Protein AF-A0A834GLT2-F1 (afdb_monomer_lite)

Organism: Rhododendron simsii (NCBI:txid118357)

Structure (mmCIF, N/CA/C/O backbone):
data_AF-A0A834GLT2-F1
#
_entry.id   AF-A0A834GLT2-F1
#
loop_
_atom_site.group_PDB
_atom_site.id
_atom_site.type_symbol
_atom_site.label_atom_id
_atom_site.label_alt_id
_atom_site.label_comp_id
_atom_site.label_asym_id
_atom_site.label_entity_id
_atom_site.label_seq_id
_atom_site.pdbx_PDB_ins_code
_atom_site.Cartn_x
_atom_site.Cartn_y
_atom_site.Cartn_z
_atom_site.occupancy
_atom_site.B_iso_or_equiv
_atom_site.auth_seq_id
_atom_site.auth_comp_id
_atom_site.auth_asym_id
_atom_site.auth_atom_id
_atom_site.pdbx_PDB_model_num
ATOM 1 N N . MET A 1 1 ? -26.176 12.339 45.165 1.00 46.00 1 MET A N 1
ATOM 2 C CA . MET A 1 1 ? -25.739 11.201 44.332 1.00 46.00 1 MET A CA 1
ATOM 3 C C . MET A 1 1 ? -25.884 11.659 42.892 1.00 46.00 1 MET A C 1
ATOM 5 O O . MET A 1 1 ? -27.002 11.751 42.409 1.00 46.00 1 MET A O 1
ATOM 9 N N . ALA A 1 2 ? -24.799 12.151 42.295 1.00 40.31 2 ALA A N 1
ATOM 10 C CA . ALA A 1 2 ? -24.829 12.711 40.947 1.00 40.31 2 ALA A CA 1
ATOM 11 C C . ALA A 1 2 ? -24.653 11.570 39.931 1.00 40.31 2 ALA A C 1
ATOM 13 O O . ALA A 1 2 ? -23.787 10.722 40.154 1.00 40.31 2 ALA A O 1
ATOM 14 N N . PRO A 1 3 ? -25.466 11.500 38.864 1.00 54.78 3 PRO A N 1
ATOM 15 C CA . PRO A 1 3 ? -25.274 10.507 37.820 1.00 54.78 3 PRO A CA 1
ATOM 16 C C . PRO A 1 3 ? -23.997 10.845 37.041 1.00 54.78 3 PRO A C 1
ATOM 18 O O . PRO A 1 3 ? -23.890 11.913 36.440 1.00 54.78 3 PRO A O 1
ATOM 21 N N . ASN A 1 4 ? -23.025 9.933 37.075 1.00 43.69 4 ASN A N 1
ATOM 22 C CA . ASN A 1 4 ? -21.853 9.979 36.209 1.00 43.69 4 ASN A CA 1
ATOM 23 C C . ASN A 1 4 ? -22.324 9.770 34.768 1.00 43.69 4 ASN A C 1
ATOM 25 O O . ASN A 1 4 ? -22.661 8.659 34.368 1.00 43.69 4 ASN A O 1
ATOM 29 N N . PHE A 1 5 ? -22.398 10.860 34.012 1.00 45.53 5 PHE A N 1
ATOM 30 C CA . PHE A 1 5 ? -22.701 10.830 32.591 1.00 45.53 5 PHE A CA 1
ATOM 31 C C . PHE A 1 5 ? -21.394 10.530 31.850 1.00 45.53 5 PHE A C 1
ATOM 33 O O . PHE A 1 5 ? -20.635 11.433 31.505 1.00 45.53 5 PHE A O 1
ATOM 40 N N . GLU A 1 6 ? -21.084 9.245 31.668 1.00 45.62 6 GLU A N 1
ATOM 41 C CA . GLU A 1 6 ? -20.027 8.818 30.751 1.00 45.62 6 GLU A CA 1
ATOM 42 C C . GLU A 1 6 ? -20.486 9.121 29.321 1.00 45.62 6 GLU A C 1
ATOM 44 O O . GLU A 1 6 ? -21.222 8.357 28.693 1.00 45.62 6 GLU A O 1
ATOM 49 N N . THR A 1 7 ? -20.082 10.279 28.799 1.00 41.91 7 THR A N 1
ATOM 50 C CA . THR A 1 7 ? -20.224 10.609 27.380 1.00 41.91 7 THR A CA 1
ATOM 51 C C . THR A 1 7 ? -19.319 9.691 26.567 1.00 41.91 7 THR A C 1
ATOM 53 O O . THR A 1 7 ? -18.154 9.993 26.314 1.00 41.91 7 THR A O 1
ATOM 56 N N . ASN A 1 8 ? -19.874 8.554 26.152 1.00 41.88 8 ASN A N 1
ATOM 57 C CA . ASN A 1 8 ? -19.316 7.655 25.145 1.00 41.88 8 ASN A CA 1
ATOM 58 C C . ASN A 1 8 ? -19.387 8.326 23.760 1.00 41.88 8 ASN A C 1
ATOM 60 O O . ASN A 1 8 ? -20.156 7.936 22.883 1.00 41.88 8 ASN A O 1
ATOM 64 N N . THR A 1 9 ? -18.583 9.365 23.546 1.00 41.44 9 THR A N 1
ATOM 65 C CA . THR A 1 9 ? -18.306 9.902 22.211 1.00 41.44 9 THR A CA 1
ATOM 66 C C . THR A 1 9 ? -17.320 8.977 21.509 1.00 41.44 9 THR A C 1
ATOM 68 O O . THR A 1 9 ? -16.147 9.300 21.331 1.00 41.44 9 THR A O 1
ATOM 71 N N . ASN A 1 10 ? -17.807 7.811 21.085 1.00 41.38 10 ASN A N 1
ATOM 72 C CA . ASN A 1 10 ? -17.158 7.014 20.050 1.00 41.38 10 ASN A CA 1
ATOM 73 C C . ASN A 1 10 ? -17.401 7.717 18.709 1.00 41.38 10 ASN A C 1
ATOM 75 O O . ASN A 1 10 ? -18.206 7.282 17.890 1.00 41.38 10 ASN A O 1
ATOM 79 N N . CYS A 1 11 ? -16.742 8.863 18.527 1.00 43.72 11 CYS A N 1
ATOM 80 C CA . CYS A 1 11 ? -16.659 9.541 17.246 1.00 43.72 11 CYS A CA 1
ATOM 81 C C . CYS A 1 11 ? -15.985 8.562 16.287 1.00 43.72 11 CYS A C 1
ATOM 83 O O . CYS A 1 11 ? -14.806 8.242 16.461 1.00 43.72 11 CYS A O 1
ATOM 85 N N . ALA A 1 12 ? -16.774 8.025 15.354 1.00 44.69 12 ALA A N 1
ATOM 86 C CA . ALA A 1 12 ? -16.355 7.089 14.327 1.00 44.69 12 ALA A CA 1
ATOM 87 C C . ALA A 1 12 ? -15.220 7.720 13.516 1.00 44.69 12 ALA A C 1
ATOM 89 O O . ALA A 1 12 ? -15.427 8.412 12.524 1.00 44.69 12 ALA A O 1
ATOM 90 N N . THR A 1 13 ? -13.996 7.524 13.993 1.00 45.31 13 THR A N 1
ATOM 91 C CA . THR A 1 13 ? -12.785 7.999 13.350 1.00 45.31 13 THR A CA 1
ATOM 92 C C . THR A 1 13 ? -12.563 7.043 12.194 1.00 45.31 13 THR A C 1
ATOM 94 O O . THR A 1 13 ? -11.989 5.966 12.349 1.00 45.31 13 THR A O 1
ATOM 97 N N . THR A 1 14 ? -13.127 7.384 11.037 1.00 49.38 14 THR A N 1
ATOM 98 C CA . THR A 1 14 ? -12.849 6.706 9.776 1.00 49.38 14 THR A CA 1
ATOM 99 C C . THR A 1 14 ? -11.347 6.770 9.560 1.00 49.38 14 THR A C 1
ATOM 101 O O . THR A 1 14 ? -10.799 7.827 9.247 1.00 49.38 14 THR A O 1
ATOM 104 N N . ASN A 1 15 ? -10.666 5.654 9.814 1.00 57.31 15 ASN A N 1
ATOM 105 C CA . ASN A 1 15 ? -9.242 5.517 9.563 1.00 57.31 15 ASN A CA 1
ATOM 106 C C . ASN A 1 15 ? -9.022 5.837 8.080 1.00 57.31 15 ASN A C 1
ATOM 108 O O . ASN A 1 15 ? -9.430 5.060 7.230 1.00 57.31 15 ASN A O 1
ATOM 112 N N . LEU A 1 16 ? -8.420 6.984 7.764 1.00 55.19 16 LEU A N 1
ATOM 113 C CA . LEU A 1 16 ? -8.072 7.376 6.388 1.00 55.19 16 LEU A CA 1
ATOM 114 C C . LEU A 1 16 ? -6.883 6.572 5.839 1.00 55.19 16 LEU A C 1
ATOM 116 O O . LEU A 1 16 ? -6.616 6.569 4.641 1.00 55.19 16 LEU A O 1
ATOM 120 N N . PHE A 1 17 ? -6.180 5.869 6.727 1.00 56.81 17 PHE A N 1
ATOM 121 C CA . PHE A 1 17 ? -4.981 5.096 6.431 1.00 56.81 17 PHE A CA 1
ATOM 122 C C . PHE A 1 17 ? -5.177 3.997 5.370 1.00 56.81 17 PHE A C 1
ATOM 124 O O . PHE A 1 17 ? -4.383 3.947 4.431 1.00 56.81 17 PHE A O 1
ATOM 131 N N . PRO A 1 18 ? -6.229 3.154 5.444 1.00 62.94 18 PRO A N 1
ATOM 132 C CA . PRO A 1 18 ? -6.519 2.174 4.408 1.00 62.94 18 PRO A CA 1
ATOM 133 C C . PRO A 1 18 ? -6.763 2.866 3.069 1.00 62.94 18 PRO A C 1
ATOM 135 O O . PRO A 1 18 ? -6.156 2.480 2.080 1.00 62.94 18 PRO A O 1
ATOM 138 N N . SER A 1 19 ? -7.557 3.942 3.034 1.00 58.25 19 SER A N 1
ATOM 139 C CA . SER A 1 19 ? -7.889 4.657 1.794 1.00 58.25 19 SER A CA 1
ATOM 140 C C . SER A 1 19 ? -6.657 5.215 1.076 1.00 58.25 19 SER A C 1
ATOM 142 O O . SER A 1 19 ? -6.559 5.113 -0.145 1.00 58.25 19 SER A O 1
ATOM 144 N N . ILE A 1 20 ? -5.690 5.762 1.820 1.00 59.31 20 ILE A N 1
ATOM 145 C CA . ILE A 1 20 ? -4.431 6.262 1.244 1.00 59.31 20 ILE A CA 1
ATOM 146 C C . ILE A 1 20 ? -3.573 5.097 0.735 1.00 59.31 20 ILE A C 1
ATOM 148 O O . ILE A 1 20 ? -3.063 5.158 -0.384 1.00 59.31 20 ILE A O 1
ATOM 152 N N . ALA A 1 21 ? -3.456 4.013 1.509 1.00 66.75 21 ALA A N 1
ATOM 153 C CA . ALA A 1 21 ? -2.732 2.816 1.081 1.00 66.75 21 ALA A CA 1
ATOM 154 C C . ALA A 1 21 ? -3.342 2.209 -0.197 1.00 66.75 21 ALA A C 1
ATOM 156 O O . ALA A 1 21 ? -2.608 1.877 -1.127 1.00 66.75 21 ALA A O 1
ATOM 157 N N . PHE A 1 22 ? -4.675 2.150 -0.288 1.00 65.88 22 PHE A N 1
ATOM 158 C CA . PHE A 1 22 ? -5.406 1.731 -1.486 1.00 65.88 22 PHE A CA 1
ATOM 159 C C . PHE A 1 22 ? -5.091 2.619 -2.687 1.00 65.88 22 PHE A C 1
ATOM 161 O O . PHE A 1 22 ? -4.851 2.100 -3.775 1.00 65.88 22 PHE A O 1
ATOM 168 N N . PHE A 1 23 ? -5.066 3.940 -2.504 1.00 65.62 23 PHE A N 1
ATOM 169 C CA . PHE A 1 23 ? -4.785 4.876 -3.588 1.00 65.62 23 PHE A CA 1
ATOM 170 C C . PHE A 1 23 ? -3.359 4.717 -4.130 1.00 65.62 23 PHE A C 1
ATOM 172 O O . PHE A 1 23 ? -3.162 4.638 -5.344 1.00 65.62 23 PHE A O 1
ATOM 179 N N . VAL A 1 24 ? -2.365 4.603 -3.247 1.00 69.38 24 VAL A N 1
ATOM 180 C CA . VAL A 1 24 ? -0.961 4.391 -3.639 1.00 69.38 24 VAL A CA 1
ATOM 181 C C . VAL A 1 24 ? -0.785 3.032 -4.318 1.00 69.38 24 VAL A C 1
ATOM 183 O O . VAL A 1 24 ? -0.140 2.938 -5.364 1.00 69.38 24 VAL A O 1
ATOM 186 N N . LEU A 1 25 ? -1.401 1.978 -3.775 1.00 69.94 25 LEU A N 1
ATOM 187 C CA . LEU A 1 25 ? -1.358 0.639 -4.363 1.00 69.94 25 LEU A CA 1
ATOM 188 C C . LEU A 1 25 ? -2.033 0.608 -5.744 1.00 69.94 25 LEU A C 1
ATOM 190 O O . LEU A 1 25 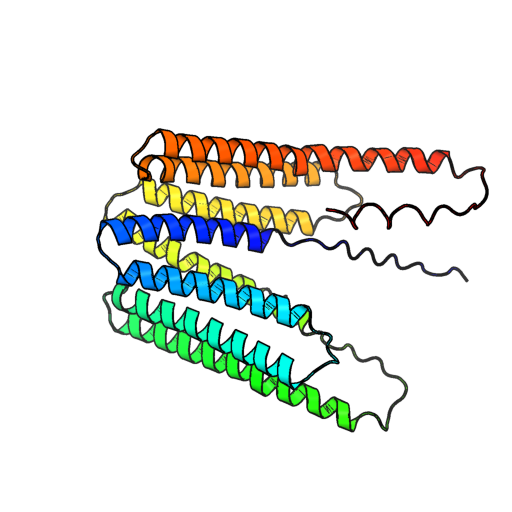? -1.476 0.047 -6.688 1.00 69.94 25 LEU A O 1
ATOM 194 N N . ALA A 1 26 ? -3.193 1.255 -5.893 1.00 71.31 26 ALA A N 1
ATOM 195 C CA . ALA A 1 26 ? -3.904 1.390 -7.165 1.00 71.31 26 ALA A CA 1
ATOM 196 C C . ALA A 1 26 ? -3.066 2.160 -8.198 1.00 71.31 26 ALA A C 1
ATOM 198 O O . ALA A 1 26 ? -2.929 1.743 -9.345 1.00 71.31 26 ALA A O 1
ATOM 199 N N . SER A 1 27 ? -2.431 3.252 -7.784 1.00 68.56 27 SER A N 1
ATOM 200 C CA . SER A 1 27 ? -1.658 4.090 -8.699 1.00 68.56 27 SER A CA 1
ATOM 201 C C . SER A 1 27 ? -0.374 3.387 -9.171 1.00 68.56 27 SER A C 1
ATOM 203 O O . SER A 1 27 ? -0.060 3.386 -10.365 1.00 68.56 27 SER A O 1
ATOM 205 N N . ASN A 1 28 ? 0.320 2.687 -8.266 1.00 74.62 28 ASN A N 1
ATOM 206 C CA . ASN A 1 28 ? 1.491 1.870 -8.603 1.00 74.62 28 ASN A CA 1
ATOM 207 C C . ASN A 1 28 ? 1.133 0.654 -9.472 1.00 74.62 28 ASN A C 1
ATOM 209 O O . ASN A 1 28 ? 1.874 0.313 -10.402 1.00 74.62 28 ASN A O 1
ATOM 213 N N . SER A 1 29 ? -0.006 0.009 -9.208 1.00 76.38 29 SER A N 1
ATOM 214 C CA . SER A 1 29 ? -0.470 -1.132 -10.004 1.00 76.38 29 SER A CA 1
ATOM 215 C C . SER A 1 29 ? -0.861 -0.716 -11.421 1.00 76.38 29 SER A C 1
ATOM 217 O O . SER A 1 29 ? -0.420 -1.375 -12.359 1.00 76.38 29 SER A O 1
ATOM 219 N N . ILE A 1 30 ? -1.561 0.409 -11.616 1.00 74.94 30 ILE A N 1
ATOM 220 C CA . ILE A 1 30 ? -1.909 0.927 -12.954 1.00 74.94 30 ILE A CA 1
ATOM 221 C C . ILE A 1 30 ? -0.651 1.201 -13.787 1.00 74.94 30 ILE A C 1
ATOM 223 O O . ILE A 1 30 ? -0.549 0.737 -14.925 1.00 74.94 30 ILE A O 1
ATOM 227 N N . GLY A 1 31 ? 0.337 1.904 -13.221 1.00 74.00 31 GLY A N 1
ATOM 228 C CA . GLY A 1 31 ? 1.591 2.194 -13.925 1.00 74.00 31 GLY A CA 1
ATOM 229 C C . GLY A 1 31 ? 2.363 0.925 -14.299 1.00 74.00 31 GLY A C 1
ATOM 230 O O . GLY A 1 31 ? 2.925 0.822 -15.395 1.00 74.00 31 GLY A O 1
ATOM 231 N N . THR A 1 32 ? 2.351 -0.073 -13.414 1.00 79.06 32 THR A N 1
ATOM 232 C CA . THR A 1 32 ? 3.016 -1.360 -13.653 1.00 79.06 32 THR A CA 1
ATOM 233 C C . THR A 1 32 ? 2.274 -2.191 -14.701 1.00 79.06 32 THR A C 1
ATOM 235 O O . THR A 1 32 ? 2.919 -2.714 -15.609 1.00 79.06 32 THR A O 1
ATOM 238 N N . ILE A 1 33 ? 0.937 -2.241 -14.651 1.00 81.31 33 ILE A N 1
ATOM 239 C CA . ILE A 1 33 ? 0.090 -2.899 -15.658 1.00 81.31 33 ILE A CA 1
ATOM 240 C C . ILE A 1 33 ? 0.329 -2.281 -17.033 1.00 81.31 33 ILE A C 1
ATOM 242 O O . ILE A 1 33 ? 0.568 -3.013 -17.988 1.00 81.31 33 ILE A O 1
ATOM 246 N N . TYR A 1 34 ? 0.325 -0.950 -17.146 1.00 79.69 34 TYR A N 1
ATOM 247 C CA . TYR A 1 34 ? 0.540 -0.270 -18.424 1.00 79.69 34 TYR A CA 1
ATOM 248 C C . TYR A 1 34 ? 1.915 -0.599 -19.025 1.00 79.69 34 TYR A C 1
ATOM 250 O O . TYR A 1 34 ? 2.022 -0.963 -20.200 1.00 79.69 34 TYR A O 1
ATOM 258 N N . ARG A 1 35 ? 2.979 -0.551 -18.209 1.00 81.75 35 ARG A N 1
ATOM 259 C CA . ARG A 1 35 ? 4.339 -0.914 -18.641 1.00 81.75 35 ARG A CA 1
ATOM 260 C C . ARG A 1 35 ? 4.446 -2.389 -19.036 1.00 81.75 35 ARG A C 1
ATOM 262 O O . ARG A 1 35 ? 5.078 -2.694 -20.048 1.00 81.75 35 ARG A O 1
ATOM 269 N N . ALA A 1 36 ? 3.846 -3.289 -18.261 1.00 84.12 36 ALA A N 1
ATOM 270 C CA . ALA A 1 36 ? 3.828 -4.719 -18.557 1.00 84.12 36 ALA A CA 1
ATOM 271 C C . ALA A 1 36 ? 3.063 -5.007 -19.857 1.00 84.12 36 ALA A C 1
ATOM 273 O O . ALA A 1 36 ? 3.569 -5.706 -20.733 1.00 84.12 36 ALA A O 1
ATOM 274 N N . TYR A 1 37 ? 1.905 -4.371 -20.041 1.00 83.25 37 TYR A N 1
ATOM 275 C CA . TYR A 1 37 ? 1.092 -4.487 -21.246 1.00 83.25 37 TYR A CA 1
ATOM 276 C C . TYR A 1 37 ? 1.832 -3.989 -22.495 1.00 83.25 37 TYR A C 1
ATOM 278 O O . TYR A 1 37 ? 1.866 -4.683 -23.511 1.00 83.25 37 TYR A O 1
ATOM 286 N N . SER A 1 38 ? 2.510 -2.839 -22.409 1.00 87.31 38 SER A N 1
ATOM 287 C CA . SER A 1 38 ? 3.343 -2.303 -23.498 1.00 87.31 38 SER A CA 1
ATOM 288 C C . SER A 1 38 ? 4.467 -3.266 -23.910 1.00 87.31 38 SER A C 1
ATOM 290 O O . SER A 1 38 ? 4.785 -3.398 -25.092 1.00 87.31 38 SER A O 1
ATOM 292 N N . ARG A 1 39 ? 5.022 -4.010 -22.946 1.00 90.81 39 ARG A N 1
ATOM 293 C CA . ARG A 1 39 ? 6.048 -5.042 -23.167 1.00 90.81 39 ARG A CA 1
ATOM 294 C C . ARG A 1 39 ? 5.479 -6.418 -23.532 1.00 90.81 39 ARG A C 1
ATOM 296 O O . ARG A 1 39 ? 6.259 -7.351 -23.693 1.00 90.81 39 ARG A O 1
ATOM 303 N N . ARG A 1 40 ? 4.153 -6.544 -23.682 1.00 92.25 40 ARG A N 1
ATOM 304 C CA . ARG A 1 40 ? 3.426 -7.811 -23.905 1.00 92.25 40 ARG A CA 1
ATOM 305 C C . ARG A 1 40 ? 3.670 -8.861 -22.814 1.00 92.25 40 ARG A C 1
ATOM 307 O O . ARG A 1 40 ? 3.578 -10.060 -23.065 1.00 92.25 40 ARG A O 1
ATOM 314 N N . ASP A 1 41 ? 3.961 -8.413 -21.598 1.00 89.19 41 ASP A N 1
ATOM 315 C CA . ASP A 1 41 ? 4.123 -9.271 -20.428 1.00 89.19 41 ASP A CA 1
ATOM 316 C C . ASP A 1 41 ? 2.766 -9.482 -19.740 1.00 89.19 41 ASP A C 1
ATOM 318 O O . ASP A 1 41 ? 2.430 -8.869 -18.723 1.00 89.19 41 ASP A O 1
ATOM 322 N N . TYR A 1 42 ? 1.943 -10.331 -20.357 1.00 84.62 42 TYR A N 1
ATOM 323 C CA . TYR A 1 42 ? 0.591 -10.627 -19.879 1.00 84.62 42 TYR A CA 1
ATOM 324 C C . TYR A 1 42 ? 0.579 -11.379 -18.544 1.00 84.62 42 TYR A C 1
ATOM 326 O O . TYR A 1 42 ? -0.403 -11.284 -17.810 1.00 84.62 42 TYR A O 1
ATOM 334 N N . TYR A 1 43 ? 1.661 -12.091 -18.210 1.00 77.75 43 TYR A N 1
ATOM 335 C CA . TYR A 1 43 ? 1.788 -12.791 -16.932 1.00 77.75 43 TYR A CA 1
ATOM 336 C C . TYR A 1 43 ? 1.854 -11.793 -15.774 1.00 77.75 43 TYR A C 1
ATOM 338 O O . TYR A 1 43 ? 1.086 -11.902 -14.820 1.00 77.75 43 TYR A O 1
ATOM 346 N N . THR A 1 44 ? 2.684 -10.756 -15.910 1.00 84.62 44 THR A N 1
ATOM 347 C CA . THR A 1 44 ? 2.767 -9.661 -14.936 1.00 84.62 44 THR A CA 1
ATOM 348 C C . THR A 1 44 ? 1.443 -8.915 -14.795 1.00 84.62 44 THR A C 1
ATOM 350 O O . THR A 1 44 ? 1.013 -8.625 -13.680 1.00 84.62 44 THR A O 1
ATOM 353 N N . VAL A 1 45 ? 0.748 -8.644 -15.906 1.00 82.19 45 VAL A N 1
ATOM 354 C CA . VAL A 1 45 ? -0.585 -8.018 -15.859 1.00 82.19 45 VAL A CA 1
ATOM 355 C C . VAL A 1 45 ? -1.576 -8.901 -15.099 1.00 82.19 45 VAL A C 1
ATOM 357 O O . VAL A 1 45 ? -2.261 -8.412 -14.202 1.00 82.19 45 VAL A O 1
ATOM 360 N N . GLY A 1 46 ? -1.626 -10.197 -15.422 1.00 77.69 46 GLY A N 1
ATOM 361 C CA . GLY A 1 46 ? -2.500 -11.159 -14.753 1.00 77.69 46 GLY A CA 1
ATOM 362 C C . GLY A 1 46 ? -2.228 -11.249 -13.253 1.00 77.69 46 GLY A C 1
ATOM 363 O O . GLY A 1 46 ? -3.171 -11.222 -12.465 1.00 77.69 46 GLY A O 1
ATOM 364 N N . PHE A 1 47 ? -0.953 -11.268 -12.856 1.00 83.88 47 PHE A N 1
ATOM 365 C CA . PHE A 1 47 ? -0.549 -11.276 -11.452 1.00 83.88 47 PHE A CA 1
ATOM 366 C C . PHE A 1 47 ? -1.030 -10.027 -10.701 1.00 83.88 47 PHE A C 1
ATOM 368 O O . PHE A 1 47 ? -1.639 -10.147 -9.643 1.00 83.88 47 PHE A O 1
ATOM 375 N N . ILE A 1 48 ? -0.833 -8.830 -11.262 1.00 85.69 48 ILE A N 1
ATOM 376 C CA . ILE A 1 48 ? -1.253 -7.583 -10.601 1.00 85.69 48 ILE A CA 1
ATOM 377 C C . ILE A 1 48 ? -2.780 -7.512 -10.476 1.00 85.69 48 ILE A C 1
ATOM 379 O O . ILE A 1 48 ? -3.293 -7.115 -9.432 1.00 85.69 48 ILE A O 1
ATOM 383 N N . VAL A 1 49 ? -3.513 -7.911 -11.521 1.00 80.75 49 VAL A N 1
ATOM 384 C CA . VAL A 1 49 ? -4.984 -7.950 -11.492 1.00 80.75 49 VAL A CA 1
ATOM 385 C C . VAL A 1 49 ? -5.481 -8.946 -10.445 1.00 80.75 49 VAL A C 1
ATOM 387 O O . VAL A 1 49 ? -6.416 -8.630 -9.706 1.00 80.75 49 VAL A O 1
ATOM 390 N N . PHE A 1 50 ? -4.854 -10.122 -10.359 1.00 82.44 50 PHE A N 1
ATOM 391 C CA . PHE A 1 50 ? -5.149 -11.121 -9.336 1.00 82.44 50 PHE A CA 1
ATOM 392 C C . PHE A 1 50 ? -4.929 -10.557 -7.930 1.00 82.44 50 PHE A C 1
ATOM 394 O O . PHE A 1 50 ? -5.853 -10.584 -7.121 1.00 82.44 50 PHE A O 1
ATOM 401 N N . GLU A 1 51 ? -3.755 -9.986 -7.668 1.00 84.44 51 GLU A N 1
ATOM 402 C CA . GLU A 1 51 ? -3.381 -9.474 -6.349 1.00 84.44 51 GLU A CA 1
ATOM 403 C C . GLU A 1 51 ? -4.306 -8.336 -5.902 1.00 84.44 51 GLU A C 1
ATOM 405 O O . GLU A 1 51 ? -4.794 -8.314 -4.772 1.00 84.44 51 GLU A O 1
ATOM 410 N N . TYR A 1 52 ? -4.622 -7.419 -6.819 1.00 82.56 52 TYR A N 1
ATOM 411 C CA . TYR A 1 52 ? -5.530 -6.308 -6.549 1.00 82.56 52 TYR A CA 1
ATOM 412 C C . TYR A 1 52 ? -6.961 -6.788 -6.274 1.00 82.56 52 TYR A C 1
ATOM 414 O O . TYR A 1 52 ? -7.611 -6.321 -5.338 1.00 82.56 52 TYR A O 1
ATOM 422 N N . SER A 1 53 ? -7.446 -7.759 -7.052 1.00 79.88 53 SER A N 1
ATOM 423 C CA . SER A 1 53 ? -8.773 -8.349 -6.845 1.00 79.88 53 SER A CA 1
ATOM 424 C C . SER A 1 53 ? -8.843 -9.101 -5.515 1.00 79.88 53 SER A C 1
ATOM 426 O O . SER A 1 53 ? -9.799 -8.923 -4.763 1.00 79.88 53 SER A O 1
ATOM 428 N N . ALA A 1 54 ? -7.821 -9.899 -5.194 1.00 81.50 54 ALA A N 1
ATOM 429 C CA . ALA A 1 54 ? -7.726 -10.619 -3.929 1.00 81.50 54 ALA A CA 1
ATOM 430 C C . ALA A 1 54 ? -7.713 -9.653 -2.738 1.00 81.50 54 ALA A C 1
ATOM 432 O O . ALA A 1 54 ? -8.439 -9.869 -1.772 1.00 81.50 54 ALA A O 1
ATOM 433 N N . PHE A 1 55 ? -6.980 -8.543 -2.841 1.00 83.38 55 PHE A N 1
ATOM 434 C CA . PHE A 1 55 ? -6.956 -7.514 -1.808 1.00 83.38 55 PHE A CA 1
ATOM 435 C C . PHE A 1 55 ? -8.325 -6.850 -1.595 1.00 83.38 55 PHE A C 1
ATOM 437 O O . PHE A 1 55 ? -8.771 -6.718 -0.456 1.00 83.38 55 PHE A O 1
ATOM 444 N N . LEU A 1 56 ? -9.032 -6.489 -2.673 1.00 80.94 56 LEU A N 1
ATOM 445 C CA . LEU A 1 56 ? -10.385 -5.927 -2.577 1.00 80.94 56 LEU A CA 1
ATOM 446 C C . LEU A 1 56 ? -11.375 -6.912 -1.950 1.00 80.94 56 LEU A C 1
ATOM 448 O O . LEU A 1 56 ? -12.158 -6.528 -1.081 1.00 80.94 56 LEU A O 1
ATOM 452 N N . LEU A 1 57 ? -11.347 -8.184 -2.359 1.00 79.69 57 LEU A N 1
ATOM 453 C CA . LEU A 1 57 ? -12.207 -9.188 -1.738 1.00 79.69 57 LEU A CA 1
ATOM 454 C C . LEU A 1 57 ? -11.833 -9.409 -0.266 1.00 79.69 57 LEU A C 1
ATOM 456 O O . LEU A 1 57 ? -12.730 -9.598 0.551 1.00 79.69 57 LEU A O 1
ATOM 460 N N . LEU A 1 58 ? -10.547 -9.365 0.089 1.00 84.44 58 LEU A N 1
ATOM 461 C CA . LEU A 1 58 ? -10.095 -9.517 1.470 1.00 84.44 58 LEU A CA 1
ATOM 462 C C . LEU A 1 58 ? -10.649 -8.390 2.348 1.00 84.44 58 LEU A C 1
ATOM 464 O O . LEU A 1 58 ? -11.188 -8.664 3.419 1.00 84.44 58 LEU A O 1
ATOM 468 N N . ASP A 1 59 ? -10.586 -7.145 1.876 1.00 82.50 59 ASP A N 1
ATOM 469 C CA . ASP A 1 59 ? -11.145 -5.982 2.574 1.00 82.50 59 ASP A CA 1
ATOM 470 C C . ASP A 1 59 ? -12.674 -6.061 2.712 1.00 82.50 59 ASP A C 1
ATOM 472 O O . ASP A 1 59 ? -13.229 -5.814 3.789 1.00 82.50 59 ASP A O 1
ATOM 476 N N . LEU A 1 60 ? -13.369 -6.517 1.663 1.00 81.81 60 LEU A N 1
ATOM 477 C CA . LEU A 1 60 ? -14.807 -6.794 1.716 1.00 81.81 60 LEU A CA 1
ATOM 478 C C . LEU A 1 60 ? -15.137 -7.888 2.739 1.00 81.81 60 LEU A C 1
ATOM 480 O O . LEU A 1 60 ? -16.080 -7.733 3.520 1.00 81.81 60 LEU A O 1
ATOM 484 N N . CYS A 1 61 ? -14.362 -8.975 2.775 1.00 84.06 61 CYS A N 1
ATOM 485 C CA . CYS A 1 61 ? -14.536 -10.057 3.739 1.00 84.06 61 CYS A CA 1
ATOM 486 C C . CYS A 1 61 ? -14.267 -9.590 5.173 1.00 84.06 61 CYS A C 1
ATOM 488 O O . CYS A 1 61 ? -15.040 -9.935 6.065 1.00 84.06 61 CYS A O 1
ATOM 490 N N . LEU A 1 62 ? -13.234 -8.776 5.403 1.00 83.81 62 LEU A N 1
ATOM 491 C CA . LEU A 1 62 ? -12.925 -8.198 6.714 1.00 83.81 62 LEU A CA 1
ATOM 492 C C . LEU A 1 62 ? -14.017 -7.230 7.174 1.00 83.81 62 LEU A C 1
ATOM 494 O O . LEU A 1 62 ? -14.481 -7.305 8.311 1.00 83.81 62 LEU A O 1
ATOM 498 N N . THR A 1 63 ? -14.488 -6.363 6.279 1.00 83.31 63 THR A N 1
ATOM 499 C CA . THR A 1 63 ? -15.585 -5.433 6.565 1.00 83.31 63 THR A CA 1
ATOM 500 C C . THR A 1 63 ? -16.873 -6.182 6.885 1.00 83.31 63 THR A C 1
ATOM 502 O O . THR A 1 63 ? -17.568 -5.841 7.843 1.00 83.31 63 THR A O 1
ATOM 505 N N . ALA A 1 64 ? -17.191 -7.221 6.110 1.00 84.88 64 ALA A N 1
ATOM 506 C CA . ALA A 1 64 ? -18.321 -8.093 6.393 1.00 84.88 64 ALA A CA 1
ATOM 507 C C . ALA A 1 64 ? -18.145 -8.763 7.760 1.00 84.88 64 ALA A C 1
ATOM 509 O O . ALA A 1 64 ? -19.040 -8.665 8.591 1.00 84.88 64 ALA A O 1
ATOM 510 N N . PHE A 1 65 ? -16.978 -9.351 8.030 1.00 85.75 65 PHE A N 1
ATOM 511 C CA . PHE A 1 65 ? -16.662 -10.015 9.294 1.00 85.75 65 PHE A CA 1
ATOM 512 C C . PHE A 1 65 ? -16.831 -9.090 10.508 1.00 85.75 65 PHE A C 1
ATOM 514 O O . PHE A 1 65 ? -17.441 -9.496 11.494 1.00 85.75 65 PHE A O 1
ATOM 521 N N . HIS A 1 66 ? -16.389 -7.833 10.422 1.00 83.19 66 HIS A N 1
ATOM 522 C CA . HIS A 1 66 ? -16.557 -6.843 11.491 1.00 83.19 66 HIS A CA 1
ATOM 523 C C . HIS A 1 66 ? -18.001 -6.373 11.698 1.00 83.19 66 HIS A C 1
ATOM 525 O O . HIS A 1 66 ? -18.352 -5.967 12.804 1.00 83.19 66 HIS A O 1
ATOM 531 N N . LYS A 1 67 ? -18.840 -6.412 10.658 1.00 83.81 67 LYS A N 1
ATOM 532 C CA . LYS A 1 67 ? -20.259 -6.034 10.750 1.00 83.81 67 LYS A CA 1
ATOM 533 C C . LYS A 1 67 ? -21.140 -7.139 11.336 1.00 83.81 67 LYS A C 1
ATOM 535 O O . LYS A 1 67 ? -22.278 -6.854 11.705 1.00 83.81 67 LYS A O 1
ATOM 540 N N . LEU A 1 68 ? -20.665 -8.385 11.406 1.00 82.25 68 LEU A N 1
ATOM 541 C CA . LEU A 1 68 ? -21.450 -9.477 11.977 1.00 82.25 68 LEU A CA 1
ATOM 542 C C . LEU A 1 68 ? -21.574 -9.321 13.507 1.00 82.25 68 LEU A C 1
ATOM 544 O O . LEU A 1 68 ? -20.554 -9.238 14.194 1.00 82.25 68 LEU A O 1
ATOM 548 N N . PRO A 1 69 ? -22.798 -9.369 14.069 1.00 78.69 69 PRO A N 1
ATOM 549 C CA . PRO A 1 69 ? -22.996 -9.474 15.511 1.00 78.69 69 PRO A CA 1
ATOM 550 C C . PRO A 1 69 ? -22.361 -10.763 16.042 1.00 78.69 69 PRO A C 1
ATOM 552 O O . PRO A 1 69 ? -22.520 -11.827 15.438 1.00 78.69 69 PRO A O 1
ATOM 555 N N . SER A 1 70 ? -21.701 -10.693 17.202 1.00 69.75 70 SER A N 1
ATOM 556 C CA . SER A 1 70 ? -21.009 -11.838 17.817 1.00 69.75 70 SER A CA 1
ATOM 557 C C . SER A 1 70 ? -21.913 -13.057 18.049 1.00 69.75 70 SER A C 1
ATOM 559 O O . SER A 1 70 ? -21.421 -14.182 18.011 1.00 69.75 70 SER A O 1
ATOM 561 N N . GLN A 1 71 ? -23.223 -12.850 18.226 1.00 67.38 71 GLN A N 1
ATOM 562 C CA . GLN A 1 71 ? -24.195 -13.893 18.570 1.00 67.38 71 GLN A CA 1
ATOM 563 C C . GLN A 1 71 ? -24.975 -14.503 17.391 1.00 67.38 71 GLN A C 1
ATOM 565 O O . GLN A 1 71 ? -25.635 -15.525 17.575 1.00 67.38 71 GLN A O 1
ATOM 570 N N . SER A 1 72 ? -24.940 -13.936 16.179 1.00 53.22 72 SER A N 1
ATOM 571 C CA . SER A 1 72 ? -25.831 -14.389 15.096 1.00 53.22 72 SER A CA 1
ATOM 572 C C . SER A 1 72 ? -25.080 -15.089 13.954 1.00 53.22 72 SER A C 1
ATOM 574 O O . SER A 1 72 ? -24.405 -14.436 13.162 1.00 53.22 72 SER A O 1
ATOM 576 N N . ARG A 1 73 ? -25.306 -16.408 13.818 1.00 60.75 73 ARG A N 1
ATOM 577 C CA . ARG A 1 73 ? -24.894 -17.314 12.713 1.00 60.75 73 ARG A CA 1
ATOM 578 C C . ARG A 1 73 ? -23.420 -17.756 12.701 1.00 60.75 73 ARG A C 1
ATOM 580 O O . ARG A 1 73 ? -22.616 -17.313 11.880 1.00 60.75 73 ARG A O 1
ATOM 587 N N . THR A 1 74 ? -23.122 -18.767 13.518 1.00 73.12 74 THR A N 1
ATOM 588 C CA . THR A 1 74 ? -21.829 -19.480 13.594 1.00 73.12 74 THR A CA 1
ATOM 589 C C . THR A 1 74 ? -21.296 -19.958 12.235 1.00 73.12 74 THR A C 1
ATOM 591 O O . THR A 1 74 ? -20.116 -19.776 11.943 1.00 73.12 74 THR A O 1
ATOM 594 N N . ASN A 1 75 ? -22.149 -20.505 11.362 1.00 81.94 75 ASN A N 1
ATOM 595 C CA . ASN A 1 75 ? -21.709 -21.039 10.063 1.00 81.94 75 ASN A CA 1
ATOM 596 C C . ASN A 1 75 ? -21.228 -19.950 9.089 1.00 81.94 75 ASN A C 1
ATOM 598 O O . ASN A 1 75 ? -20.237 -20.148 8.390 1.00 81.94 75 ASN A O 1
ATOM 602 N N . TRP A 1 76 ? -21.896 -18.792 9.054 1.00 84.38 76 TRP A N 1
ATOM 603 C CA . TRP A 1 76 ? -21.522 -17.692 8.154 1.00 84.38 76 TRP A CA 1
ATOM 604 C C . TRP A 1 76 ? -20.220 -17.017 8.596 1.00 84.38 76 TRP A C 1
ATOM 606 O O . TRP A 1 76 ? -19.361 -16.713 7.771 1.00 84.38 76 TRP A O 1
ATOM 616 N N . ARG A 1 77 ? -20.030 -16.862 9.912 1.00 84.62 77 ARG A N 1
ATOM 617 C CA . ARG A 1 77 ? -18.779 -16.351 10.482 1.00 84.62 77 ARG A CA 1
ATOM 618 C C . ARG A 1 77 ? -17.592 -17.267 10.159 1.00 84.62 77 ARG A C 1
ATOM 620 O O . ARG A 1 77 ? -16.567 -16.770 9.703 1.00 84.62 77 ARG A O 1
ATOM 627 N N . ARG A 1 78 ? -17.760 -18.590 10.300 1.00 83.69 78 ARG A N 1
ATOM 628 C CA . ARG A 1 78 ? -16.743 -19.586 9.909 1.00 83.69 78 ARG A CA 1
ATOM 629 C C . ARG A 1 78 ? -16.408 -19.521 8.419 1.00 83.69 78 ARG A C 1
ATOM 631 O O . ARG A 1 78 ? -15.240 -19.597 8.054 1.00 83.69 78 ARG A O 1
ATOM 638 N N . PHE A 1 79 ? -17.415 -19.341 7.562 1.00 87.69 79 PHE A N 1
ATOM 639 C CA . PHE A 1 79 ? -17.199 -19.170 6.125 1.00 87.69 79 PHE A CA 1
ATOM 640 C C . PHE A 1 79 ? -16.366 -17.917 5.813 1.00 87.69 79 PHE A C 1
ATOM 642 O O . PHE A 1 79 ? -15.408 -18.004 5.050 1.00 87.69 79 PHE A O 1
ATOM 649 N N . LEU A 1 80 ? -16.672 -16.776 6.441 1.00 87.94 80 LEU A N 1
ATOM 650 C CA . LEU A 1 80 ? -15.893 -15.542 6.280 1.00 87.94 80 LEU A CA 1
ATOM 651 C C . LEU A 1 80 ? -14.453 -15.685 6.786 1.00 87.94 80 LEU A C 1
ATOM 653 O O . LEU A 1 80 ? -13.538 -15.225 6.114 1.00 87.94 80 LEU A O 1
ATOM 657 N N . GLN A 1 81 ? -14.232 -16.351 7.922 1.00 86.00 81 GLN A N 1
ATOM 658 C CA . GLN A 1 81 ? -12.881 -16.630 8.432 1.00 86.00 81 GLN A CA 1
ATOM 659 C C . GLN A 1 81 ? -12.077 -17.488 7.460 1.00 86.00 81 GLN A C 1
ATOM 661 O O . GLN A 1 81 ? -10.927 -17.172 7.160 1.00 86.00 81 GLN A O 1
ATOM 666 N N . LEU A 1 82 ? -12.698 -18.546 6.934 1.00 84.88 82 LEU A N 1
ATOM 667 C CA . LEU A 1 82 ? -12.068 -19.412 5.947 1.00 84.88 82 LEU A CA 1
ATOM 668 C C . LEU A 1 82 ? -11.772 -18.644 4.652 1.00 84.88 82 LEU A C 1
ATOM 670 O O . LEU A 1 82 ? -10.687 -18.798 4.106 1.00 84.88 82 LEU A O 1
ATOM 674 N N . ALA A 1 83 ? -12.679 -17.775 4.198 1.00 85.25 83 ALA A N 1
ATOM 675 C CA . ALA A 1 83 ? -12.451 -16.917 3.037 1.00 85.25 83 ALA A CA 1
ATOM 676 C C . ALA A 1 83 ? -11.277 -15.948 3.258 1.00 85.25 83 ALA A C 1
ATOM 678 O O . ALA A 1 83 ? -10.382 -15.894 2.422 1.00 85.25 83 ALA A O 1
ATOM 679 N N . ILE A 1 84 ? -11.232 -15.244 4.396 1.00 86.50 84 ILE A N 1
ATOM 680 C CA . ILE A 1 84 ? -10.122 -14.346 4.768 1.00 86.50 84 ILE A CA 1
ATOM 681 C C . ILE A 1 84 ? -8.795 -15.108 4.750 1.00 86.50 84 ILE A C 1
ATOM 683 O O . ILE A 1 84 ? -7.822 -14.637 4.164 1.00 86.50 84 ILE A O 1
ATOM 687 N N . TRP A 1 85 ? -8.767 -16.303 5.347 1.00 89.38 85 TRP A N 1
ATOM 688 C CA . TRP A 1 85 ? -7.584 -17.157 5.358 1.00 89.38 85 TRP A CA 1
ATOM 689 C C . TRP A 1 85 ? -7.157 -17.579 3.945 1.00 89.38 85 TRP A C 1
ATOM 691 O O . TRP A 1 85 ? -6.002 -17.370 3.579 1.00 89.38 85 TRP A O 1
ATOM 701 N N . VAL A 1 86 ? -8.079 -18.111 3.131 1.00 81.62 86 VAL A N 1
ATOM 702 C CA . VAL A 1 86 ? -7.789 -18.537 1.750 1.00 81.62 86 VAL A CA 1
ATOM 703 C C . VAL A 1 86 ? -7.255 -17.370 0.924 1.00 81.62 86 VAL A C 1
ATOM 705 O O . VAL A 1 86 ? -6.259 -17.538 0.226 1.00 81.62 86 VAL A O 1
ATOM 708 N N . LEU A 1 87 ? -7.888 -16.196 1.001 1.00 83.25 87 LEU A N 1
ATOM 709 C CA . LEU A 1 87 ? -7.479 -15.020 0.232 1.00 83.25 87 LEU A CA 1
ATOM 710 C C . LEU A 1 87 ? -6.098 -14.528 0.649 1.00 83.25 87 LEU A C 1
ATOM 712 O O . LEU A 1 87 ? -5.253 -14.296 -0.211 1.00 83.25 87 LEU A O 1
ATOM 716 N N . TYR A 1 88 ? -5.852 -14.424 1.955 1.00 85.88 88 TYR A N 1
AT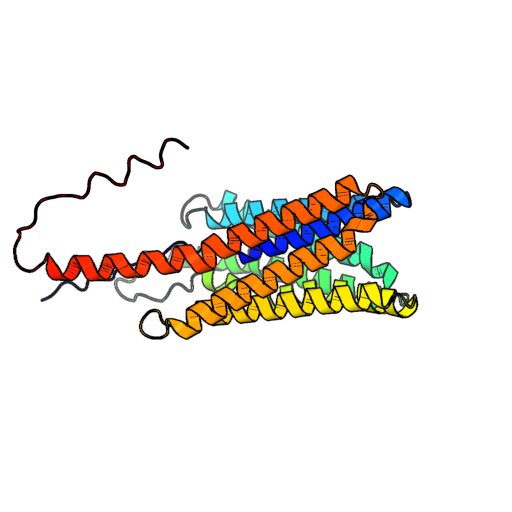OM 717 C CA . TYR A 1 88 ? -4.546 -14.029 2.465 1.00 85.88 88 TYR A CA 1
ATOM 718 C C . TYR A 1 88 ? -3.454 -15.013 2.028 1.00 85.88 88 TYR A C 1
ATOM 720 O O . TYR A 1 88 ? -2.417 -14.601 1.510 1.00 85.88 88 TYR A O 1
ATOM 728 N N . SER A 1 89 ? -3.687 -16.319 2.183 1.00 82.31 89 SER A N 1
ATOM 729 C CA . SER A 1 89 ? -2.749 -17.341 1.718 1.00 82.31 89 SER A CA 1
ATOM 730 C C . SER A 1 89 ? -2.512 -17.238 0.215 1.00 82.31 89 SER A C 1
ATOM 732 O O . SER A 1 89 ? -1.364 -17.265 -0.217 1.00 82.31 89 SER A O 1
ATOM 734 N N . ALA A 1 90 ? -3.564 -17.060 -0.584 1.00 80.62 90 ALA A N 1
ATOM 735 C CA . ALA A 1 90 ? -3.448 -16.932 -2.032 1.00 80.62 90 ALA A CA 1
ATOM 736 C C . ALA A 1 90 ? -2.602 -15.714 -2.450 1.00 80.62 90 ALA A C 1
ATOM 738 O O . ALA A 1 90 ? -1.749 -15.859 -3.323 1.00 80.62 90 ALA A O 1
ATOM 739 N N . MET A 1 91 ? -2.773 -14.564 -1.787 1.00 86.62 91 MET A N 1
ATOM 740 C CA . MET A 1 91 ? -1.942 -13.365 -1.979 1.00 86.62 91 MET A CA 1
ATOM 741 C C . MET A 1 91 ? -0.467 -13.646 -1.665 1.00 86.62 91 MET A C 1
ATOM 743 O O . MET A 1 91 ? 0.413 -13.464 -2.504 1.00 86.62 91 MET A O 1
ATOM 747 N N . VAL A 1 92 ? -0.175 -14.183 -0.475 1.00 82.12 92 VAL A N 1
ATOM 748 C CA . VAL A 1 92 ? 1.208 -14.442 -0.037 1.00 82.12 92 VAL A CA 1
ATOM 749 C C . VAL A 1 92 ? 1.902 -15.496 -0.916 1.00 82.12 92 VAL A C 1
ATOM 751 O O . VAL A 1 92 ? 3.065 -15.327 -1.289 1.00 82.12 92 VAL A O 1
ATOM 754 N N . PHE A 1 93 ? 1.193 -16.560 -1.311 1.00 81.12 93 PHE A N 1
ATOM 755 C CA . PHE A 1 93 ? 1.711 -17.547 -2.263 1.00 81.12 93 PHE A CA 1
ATOM 756 C C . PHE A 1 93 ? 1.907 -16.961 -3.662 1.00 81.12 93 PHE A C 1
ATOM 758 O O . PHE A 1 93 ? 2.921 -17.256 -4.291 1.00 81.12 93 PHE A O 1
ATOM 765 N N . GLY A 1 94 ? 0.977 -16.129 -4.138 1.00 79.50 94 GLY A N 1
ATOM 766 C CA . GLY A 1 94 ? 1.099 -15.418 -5.409 1.00 79.50 94 GLY A CA 1
ATOM 767 C C . GLY A 1 94 ? 2.358 -14.556 -5.439 1.00 79.50 94 GLY A C 1
ATOM 768 O O . GLY A 1 94 ? 3.163 -14.670 -6.364 1.00 79.50 94 GLY A O 1
ATOM 769 N N . PHE A 1 95 ? 2.578 -13.767 -4.384 1.00 81.88 95 PHE A N 1
ATOM 770 C CA . PHE A 1 95 ? 3.794 -12.978 -4.200 1.00 81.88 95 PHE A CA 1
ATOM 771 C C . PHE A 1 95 ? 5.053 -13.846 -4.246 1.00 81.88 95 PHE A C 1
ATOM 773 O O . PHE A 1 95 ? 5.967 -13.560 -5.017 1.00 81.88 95 PHE A O 1
ATOM 780 N N . SER A 1 96 ? 5.109 -14.934 -3.483 1.00 80.69 96 SER A N 1
ATOM 781 C CA . SER A 1 96 ? 6.284 -15.815 -3.483 1.00 80.69 96 SER A CA 1
ATOM 782 C C . SER A 1 96 ? 6.513 -16.509 -4.821 1.00 80.69 96 SER A C 1
ATOM 784 O O . SER A 1 96 ? 7.660 -16.670 -5.236 1.00 80.69 96 SER A O 1
ATOM 786 N N . ALA A 1 97 ? 5.446 -16.858 -5.540 1.00 79.69 97 ALA A N 1
ATOM 787 C CA . ALA A 1 97 ? 5.552 -17.461 -6.860 1.00 79.69 97 ALA A CA 1
ATOM 788 C C . ALA A 1 97 ? 6.036 -16.485 -7.929 1.00 79.69 97 ALA A C 1
ATOM 790 O O . ALA A 1 97 ? 6.862 -16.849 -8.768 1.00 79.69 97 ALA A O 1
ATOM 791 N N . TYR A 1 98 ? 5.563 -15.242 -7.881 1.00 84.62 98 TYR A N 1
ATOM 792 C CA . TYR A 1 98 ? 5.966 -14.204 -8.818 1.00 84.62 98 TYR A CA 1
ATOM 793 C C . TYR A 1 98 ? 7.381 -13.681 -8.526 1.00 84.62 98 TYR A C 1
ATOM 795 O O . TYR A 1 98 ? 8.189 -13.533 -9.444 1.00 84.62 98 TYR A O 1
ATOM 803 N N . PHE A 1 99 ? 7.710 -13.430 -7.254 1.00 79.38 99 PHE A N 1
ATOM 804 C CA . PHE A 1 99 ? 8.996 -12.848 -6.864 1.00 79.38 99 PHE A CA 1
ATOM 805 C C . PHE A 1 99 ? 10.107 -13.874 -6.633 1.00 79.38 99 PHE A C 1
ATOM 807 O O . PHE A 1 99 ? 11.271 -13.522 -6.790 1.00 79.38 99 PHE A O 1
ATOM 814 N N . GLY A 1 100 ? 9.797 -15.132 -6.314 1.00 78.81 100 GLY A N 1
ATOM 815 C CA . GLY A 1 100 ? 10.798 -16.174 -6.059 1.00 78.81 100 GLY A CA 1
ATOM 816 C C . GLY A 1 100 ? 11.858 -16.309 -7.165 1.00 78.81 100 GLY A C 1
ATOM 817 O O . GLY A 1 100 ? 13.050 -16.272 -6.855 1.00 78.81 100 GLY A O 1
ATOM 818 N N . PRO A 1 101 ? 11.473 -16.375 -8.455 1.00 82.75 101 PRO A N 1
ATOM 819 C CA . PRO A 1 101 ? 12.426 -16.440 -9.565 1.00 82.75 101 PRO A CA 1
ATOM 820 C C . PRO A 1 101 ? 13.310 -15.192 -9.736 1.00 82.75 101 PRO A C 1
ATOM 822 O O . PRO A 1 101 ? 14.353 -15.275 -10.381 1.00 82.75 101 PRO A O 1
ATOM 825 N N . LEU A 1 102 ? 12.929 -14.034 -9.177 1.00 76.00 102 LEU A N 1
ATOM 826 C CA . LEU A 1 102 ? 13.683 -12.781 -9.336 1.00 76.00 102 LEU A CA 1
ATOM 827 C C . LEU A 1 102 ? 14.977 -12.742 -8.514 1.00 76.00 102 LEU A C 1
ATOM 829 O O . LEU A 1 102 ? 15.843 -11.918 -8.805 1.00 76.00 102 LEU A O 1
ATOM 833 N N . PHE A 1 103 ? 15.137 -13.609 -7.510 1.00 73.44 103 PHE A N 1
ATOM 834 C CA . PHE A 1 103 ? 16.279 -13.549 -6.592 1.00 73.44 103 PHE A CA 1
ATOM 835 C C . PHE A 1 103 ? 17.590 -14.106 -7.159 1.00 73.44 103 PHE A C 1
ATOM 837 O O . PHE A 1 103 ? 18.623 -13.957 -6.511 1.00 73.44 103 PHE A O 1
ATOM 844 N N . GLY A 1 104 ? 17.588 -14.707 -8.355 1.00 73.12 104 GLY A N 1
ATOM 845 C CA . GLY A 1 104 ? 18.778 -15.263 -9.019 1.00 73.12 104 GLY A CA 1
ATOM 846 C C . GLY A 1 104 ? 19.353 -16.517 -8.343 1.00 73.12 104 GLY A C 1
ATOM 847 O O . GLY A 1 104 ? 19.719 -17.464 -9.033 1.00 73.12 104 GLY A O 1
ATOM 848 N N . ASP A 1 105 ? 19.378 -16.550 -7.009 1.00 72.81 105 ASP A N 1
ATOM 849 C CA . ASP A 1 105 ? 19.707 -17.707 -6.183 1.00 72.81 105 ASP A CA 1
ATOM 850 C C . ASP A 1 105 ? 18.430 -18.505 -5.841 1.00 72.81 105 ASP A C 1
ATOM 852 O O . ASP A 1 105 ? 17.502 -17.955 -5.228 1.00 72.81 105 ASP A O 1
ATOM 856 N N . PRO A 1 106 ? 18.358 -19.803 -6.192 1.00 74.56 106 PRO A N 1
ATOM 857 C CA . PRO A 1 106 ? 17.219 -20.653 -5.857 1.00 74.56 106 PRO A CA 1
ATOM 858 C C . PRO A 1 106 ? 16.948 -20.748 -4.348 1.00 74.56 106 PRO A C 1
ATOM 860 O O . PRO A 1 106 ? 15.788 -20.890 -3.963 1.00 74.56 106 PRO A O 1
ATOM 863 N N . VAL A 1 107 ? 17.962 -20.630 -3.481 1.00 75.62 107 VAL A N 1
ATOM 864 C CA . VAL A 1 107 ? 17.787 -20.716 -2.017 1.00 75.62 107 VAL A CA 1
ATOM 865 C C . VAL A 1 107 ? 16.896 -19.584 -1.493 1.00 75.62 107 VAL A C 1
ATOM 867 O O . VAL A 1 107 ? 16.006 -19.825 -0.676 1.00 75.62 107 VAL A O 1
ATOM 870 N N . CYS A 1 108 ? 17.079 -18.367 -2.009 1.00 67.19 108 CYS A N 1
ATOM 871 C CA . CYS A 1 108 ? 16.253 -17.204 -1.671 1.00 67.19 108 CYS A CA 1
ATOM 872 C C . CYS A 1 108 ? 14.815 -17.340 -2.189 1.00 67.19 108 CYS A C 1
ATOM 874 O O . CYS A 1 108 ? 13.870 -16.931 -1.520 1.00 67.19 108 CYS A O 1
ATOM 876 N N . GLY A 1 109 ? 14.633 -17.952 -3.361 1.00 74.69 109 GLY A N 1
ATOM 877 C CA . GLY A 1 109 ? 13.300 -18.280 -3.863 1.00 74.69 109 GLY A CA 1
ATOM 878 C C . GLY A 1 109 ? 12.579 -19.262 -2.936 1.00 74.69 109 GLY A C 1
ATOM 879 O O . GLY A 1 109 ? 11.452 -19.004 -2.516 1.00 74.69 109 GLY A O 1
ATOM 880 N N . TYR A 1 110 ? 13.243 -20.359 -2.554 1.00 75.31 110 TYR A N 1
ATOM 881 C CA . TYR A 1 110 ? 12.666 -21.369 -1.660 1.00 75.31 110 TYR A CA 1
ATOM 882 C C . TYR A 1 110 ? 12.337 -20.824 -0.268 1.00 75.31 110 TYR A C 1
ATOM 884 O O . TYR A 1 110 ? 11.319 -21.214 0.305 1.00 75.31 110 TYR A O 1
ATOM 892 N N . SER A 1 111 ? 13.143 -19.908 0.274 1.00 74.56 111 SER A N 1
ATOM 893 C CA . SER A 1 111 ? 12.872 -19.332 1.594 1.00 74.56 111 SER A CA 1
ATOM 894 C C . SER A 1 111 ? 11.568 -18.527 1.622 1.00 74.56 111 SER A C 1
ATOM 896 O O . SER A 1 111 ? 10.809 -18.657 2.582 1.00 74.56 111 SER A O 1
ATOM 898 N N . LEU A 1 112 ? 11.233 -17.791 0.554 1.00 73.44 112 LEU A N 1
ATOM 899 C CA . LEU A 1 112 ? 9.951 -17.080 0.440 1.00 73.44 112 LEU A CA 1
ATOM 900 C C . LEU A 1 112 ? 8.751 -18.031 0.445 1.00 73.44 112 LEU A C 1
ATOM 902 O O . LEU A 1 112 ? 7.763 -17.785 1.144 1.00 73.44 112 LEU A O 1
ATOM 906 N N . TYR A 1 113 ? 8.850 -19.159 -0.261 1.00 77.44 113 TYR A N 1
ATOM 907 C CA . TYR A 1 113 ? 7.816 -20.194 -0.216 1.00 77.44 113 TYR A CA 1
ATOM 908 C C . TYR A 1 113 ? 7.668 -20.798 1.181 1.00 77.44 113 TYR A C 1
ATOM 910 O O . TYR A 1 113 ? 6.544 -20.941 1.658 1.00 77.44 113 TYR A O 1
ATOM 918 N N . VAL A 1 114 ? 8.775 -21.105 1.866 1.00 75.94 114 VAL A N 1
ATOM 919 C CA . VAL A 1 114 ? 8.733 -21.631 3.241 1.00 75.94 114 VAL A CA 1
ATOM 920 C C . VAL A 1 114 ? 8.059 -20.631 4.181 1.00 75.94 114 VAL A C 1
ATOM 922 O O . VAL A 1 114 ? 7.158 -21.015 4.923 1.00 75.94 114 VAL A O 1
ATOM 925 N N . VAL A 1 115 ? 8.420 -19.345 4.109 1.00 74.38 115 VAL A N 1
ATOM 926 C CA . VAL A 1 115 ? 7.782 -18.278 4.902 1.00 74.38 115 VAL A CA 1
ATOM 927 C C . VAL A 1 115 ? 6.283 -18.191 4.604 1.00 74.38 115 VAL A C 1
ATOM 929 O O . VAL A 1 115 ? 5.478 -18.084 5.527 1.00 74.38 115 VAL A O 1
ATOM 932 N N . SER A 1 116 ? 5.893 -18.313 3.335 1.00 77.19 116 SER A N 1
ATOM 933 C CA . SER A 1 116 ? 4.488 -18.276 2.909 1.00 77.19 116 SER A CA 1
ATOM 934 C C . SER A 1 116 ? 3.675 -19.446 3.453 1.00 77.19 116 SER A C 1
ATOM 936 O O . SER A 1 116 ? 2.561 -19.253 3.944 1.00 77.19 116 SER A O 1
ATOM 938 N N . VAL A 1 117 ? 4.242 -20.657 3.400 1.00 76.81 117 VAL A N 1
ATOM 939 C CA . VAL A 1 117 ? 3.631 -21.880 3.939 1.00 76.81 117 VAL A CA 1
ATOM 940 C C . VAL A 1 117 ? 3.480 -21.758 5.451 1.00 76.81 117 VAL A C 1
ATOM 942 O O . VAL A 1 117 ? 2.381 -21.944 5.969 1.00 76.81 117 VAL A O 1
ATOM 945 N N . VAL A 1 118 ? 4.555 -21.403 6.161 1.00 76.88 118 VAL A N 1
ATOM 946 C CA . VAL A 1 118 ? 4.545 -21.279 7.625 1.00 76.88 118 VAL A CA 1
ATOM 947 C C . VAL A 1 118 ? 3.561 -20.198 8.072 1.00 76.88 118 VAL A C 1
ATOM 949 O O . VAL A 1 118 ? 2.743 -20.459 8.951 1.00 76.88 118 VAL A O 1
ATOM 952 N N . GLY A 1 119 ? 3.570 -19.024 7.432 1.00 78.69 119 GLY A N 1
ATOM 953 C CA . GLY A 1 119 ? 2.627 -17.941 7.723 1.00 78.69 119 GLY A CA 1
ATOM 954 C C . GLY A 1 119 ? 1.172 -18.343 7.468 1.00 78.69 119 GLY A C 1
ATOM 955 O O . GLY A 1 119 ? 0.301 -18.074 8.293 1.00 78.69 119 GLY A O 1
ATOM 956 N N . SER A 1 120 ? 0.909 -19.065 6.375 1.00 77.69 120 SER A N 1
ATOM 957 C CA . SER A 1 120 ? -0.429 -19.571 6.044 1.00 77.69 120 SER A CA 1
ATOM 958 C C . SER A 1 120 ? -0.926 -20.623 7.037 1.00 77.69 120 SER A C 1
ATOM 960 O O . SER A 1 120 ? -2.079 -20.561 7.462 1.00 77.69 120 SER A O 1
ATOM 962 N N . VAL A 1 121 ? -0.072 -21.571 7.436 1.00 77.44 121 VAL A N 1
ATOM 963 C CA . VAL A 1 121 ? -0.403 -22.601 8.438 1.00 77.44 121 VAL A CA 1
ATOM 964 C C . VAL A 1 121 ? -0.626 -21.967 9.810 1.00 77.44 121 VAL A C 1
ATOM 966 O O . VAL A 1 121 ? -1.574 -22.324 10.505 1.00 77.44 121 VAL A O 1
ATOM 969 N N . PHE A 1 122 ? 0.203 -20.993 10.186 1.00 80.06 122 PHE A N 1
ATOM 970 C CA . PHE A 1 122 ? 0.044 -20.255 11.434 1.00 80.06 122 PHE A CA 1
ATOM 971 C C . PHE A 1 122 ? -1.282 -19.487 11.472 1.00 80.06 122 PHE A C 1
ATOM 973 O O . PHE A 1 122 ? -2.033 -19.600 12.439 1.00 80.06 122 PHE A O 1
ATOM 980 N N . LEU A 1 123 ? -1.627 -18.768 10.398 1.00 75.81 123 LEU A N 1
ATOM 981 C CA . LEU A 1 123 ? -2.916 -18.083 10.302 1.00 75.81 123 LEU A CA 1
ATOM 982 C C . LEU A 1 123 ? -4.091 -19.057 10.311 1.00 75.81 123 LEU A C 1
ATOM 984 O O . LEU A 1 123 ? -5.085 -18.773 10.970 1.00 75.81 123 LEU A O 1
ATOM 988 N N . PHE A 1 124 ? -3.975 -20.212 9.652 1.00 79.56 124 PHE A N 1
ATOM 989 C CA . PHE A 1 124 ? -4.996 -21.259 9.725 1.00 79.56 124 PHE A CA 1
ATOM 990 C C . PHE A 1 124 ? -5.216 -21.710 11.170 1.00 79.56 124 PHE A C 1
ATOM 992 O O . PHE A 1 124 ? -6.348 -21.763 11.645 1.00 79.56 124 PHE A O 1
ATOM 999 N N . TYR A 1 125 ? -4.127 -21.995 11.888 1.00 82.75 125 TYR A N 1
ATOM 1000 C CA . TYR A 1 125 ? -4.176 -22.417 13.282 1.00 82.75 125 TYR A CA 1
ATOM 1001 C C . TYR A 1 125 ? -4.871 -21.368 14.164 1.00 82.75 125 TYR A C 1
ATOM 1003 O O . TYR A 1 125 ? -5.792 -21.700 14.912 1.00 82.75 125 TYR A O 1
ATOM 1011 N N . VAL A 1 126 ? -4.491 -20.094 14.030 1.00 78.44 126 VAL A N 1
ATOM 1012 C CA . VAL A 1 126 ? -5.077 -18.995 14.812 1.00 78.44 126 VAL A CA 1
ATOM 1013 C C . VAL A 1 126 ? -6.553 -18.767 14.460 1.00 78.44 126 VAL A C 1
ATOM 1015 O O . VAL A 1 126 ? -7.378 -18.642 15.360 1.00 78.44 126 VAL A O 1
ATOM 1018 N N . TYR A 1 127 ? -6.915 -18.735 13.175 1.00 75.56 127 TYR A N 1
ATOM 1019 C CA . TYR A 1 127 ? -8.285 -18.410 12.760 1.00 75.56 127 TYR A CA 1
ATOM 1020 C C . TYR A 1 127 ? -9.271 -19.573 12.897 1.00 75.56 127 TYR A C 1
ATOM 1022 O O . TYR A 1 127 ? -10.445 -19.330 13.161 1.00 75.56 127 TYR A O 1
ATOM 1030 N N . VAL A 1 128 ? -8.831 -20.818 12.697 1.00 76.62 128 VAL A N 1
ATOM 1031 C CA . VAL A 1 128 ? -9.731 -21.983 12.637 1.00 76.62 128 VAL A CA 1
ATOM 1032 C C . VAL A 1 128 ? -9.711 -22.792 13.928 1.00 76.62 128 VAL A C 1
ATOM 1034 O O . VAL A 1 128 ? -10.768 -23.213 14.394 1.00 76.62 128 VAL A O 1
ATOM 1037 N N . ILE A 1 129 ? -8.532 -23.022 14.514 1.00 78.12 129 ILE A N 1
ATOM 1038 C CA . ILE A 1 129 ? -8.390 -23.921 15.668 1.00 78.12 129 ILE A CA 1
ATOM 1039 C C . ILE A 1 129 ? -8.562 -23.145 16.974 1.00 78.12 129 ILE A C 1
ATOM 1041 O O . ILE A 1 129 ? -9.360 -23.547 17.818 1.00 78.12 129 ILE A O 1
ATOM 1045 N N . TRP A 1 130 ? -7.870 -22.014 17.133 1.00 78.69 130 TRP A N 1
ATOM 1046 C CA . TRP A 1 130 ? -7.921 -21.241 18.379 1.00 78.69 130 TRP A CA 1
ATOM 1047 C C . TRP A 1 130 ? -9.303 -20.622 18.641 1.00 78.69 130 TRP A C 1
ATOM 1049 O O . TRP A 1 130 ? -9.847 -20.786 19.731 1.00 78.69 130 TRP A O 1
ATOM 1059 N N . ASP A 1 131 ? -9.911 -19.984 17.634 1.00 71.12 131 ASP A N 1
ATOM 1060 C CA . ASP A 1 131 ? -11.263 -19.399 17.756 1.00 71.12 131 ASP A CA 1
ATOM 1061 C C . ASP A 1 131 ? -12.367 -20.474 17.850 1.00 71.12 131 ASP A C 1
ATOM 1063 O O . ASP A 1 131 ? -13.469 -20.220 18.328 1.00 71.12 131 ASP A O 1
ATOM 1067 N N . GLY A 1 132 ? -12.079 -21.705 17.411 1.00 69.44 132 GLY A N 1
ATOM 1068 C CA . GLY A 1 132 ? -12.991 -22.839 17.558 1.00 69.44 132 GLY A CA 1
ATOM 1069 C C . GLY A 1 132 ? -13.088 -23.355 18.996 1.00 69.44 132 GLY A C 1
ATOM 1070 O O . GLY A 1 132 ? -14.159 -23.806 19.399 1.00 69.44 132 GLY A O 1
ATOM 1071 N N . MET A 1 133 ? -11.996 -23.277 19.764 1.00 69.31 133 MET A N 1
ATOM 1072 C CA . MET A 1 133 ? -11.948 -23.753 21.152 1.00 69.31 133 MET A CA 1
ATOM 1073 C C . MET A 1 133 ? -12.601 -22.770 22.130 1.00 69.31 133 MET A C 1
ATOM 1075 O O . MET A 1 133 ? -13.319 -23.202 23.027 1.00 69.31 133 MET A O 1
ATOM 1079 N N . SER A 1 134 ? -12.432 -21.460 21.923 1.00 63.56 134 SER A N 1
ATOM 1080 C CA . SER A 1 134 ? -12.998 -20.424 22.803 1.00 63.56 134 SER A CA 1
ATOM 1081 C C . SER A 1 134 ? -14.531 -20.434 22.853 1.00 63.56 134 SER A C 1
ATOM 1083 O O . SER A 1 134 ? -15.116 -20.114 23.882 1.00 63.56 134 SER A O 1
ATOM 1085 N N . GLY A 1 135 ? -15.195 -20.836 21.765 1.00 59.44 135 GLY A N 1
ATOM 1086 C CA . GLY A 1 135 ? -16.657 -20.882 21.698 1.00 59.44 135 GLY A CA 1
ATOM 1087 C C . GLY A 1 135 ? -17.311 -22.069 22.418 1.00 59.44 135 GLY A C 1
ATOM 1088 O O . GLY A 1 135 ? -18.526 -22.056 22.595 1.00 59.44 135 GLY A O 1
ATOM 1089 N N . CYS A 1 136 ? -16.558 -23.103 22.810 1.00 56.78 136 CYS A N 1
ATOM 1090 C CA . CYS A 1 136 ? -17.122 -24.284 23.479 1.00 56.78 136 CYS A CA 1
ATOM 1091 C C . CYS A 1 136 ? -17.204 -24.141 25.006 1.00 56.78 136 CYS A C 1
ATOM 1093 O O . CYS A 1 136 ? -18.100 -24.733 25.610 1.00 56.78 136 CYS A O 1
ATOM 1095 N N . ASP A 1 137 ? -16.336 -23.333 25.617 1.00 57.59 137 ASP A N 1
ATOM 1096 C CA . ASP A 1 137 ? -16.303 -23.163 27.075 1.00 57.59 137 ASP A CA 1
ATOM 1097 C C . ASP A 1 137 ? -17.469 -22.301 27.595 1.00 57.59 137 ASP A C 1
ATOM 1099 O O . ASP A 1 137 ? -17.990 -22.551 28.683 1.00 57.59 137 ASP A O 1
ATOM 1103 N N . GLU A 1 138 ? -17.977 -21.357 26.790 1.00 57.84 138 GLU A N 1
ATOM 1104 C CA . GLU A 1 138 ? -19.138 -20.528 27.160 1.00 57.84 138 GLU A CA 1
ATOM 1105 C C . GLU A 1 138 ? -20.446 -21.334 27.292 1.00 57.84 138 GLU A C 1
ATOM 1107 O O . GLU A 1 138 ? -21.340 -20.933 28.033 1.00 57.84 138 GLU A O 1
ATOM 1112 N N . CYS A 1 139 ? -20.571 -22.503 26.652 1.00 56.12 139 CYS A N 1
ATOM 1113 C CA . CYS A 1 139 ? -21.778 -23.336 26.766 1.00 56.12 139 CYS A CA 1
ATOM 1114 C C . CYS A 1 139 ? -21.820 -24.205 28.035 1.00 56.12 139 CYS A C 1
ATOM 1116 O O . CYS A 1 139 ? -22.882 -24.723 28.378 1.00 56.12 139 CYS A O 1
ATOM 1118 N N . LEU A 1 140 ? -20.691 -24.381 28.728 1.00 56.59 140 LEU A N 1
ATOM 1119 C CA . LEU A 1 140 ? -20.600 -25.191 29.950 1.00 56.59 140 LEU A CA 1
ATOM 1120 C C . LEU A 1 140 ? -20.717 -24.355 31.238 1.00 56.59 140 LEU A C 1
ATOM 1122 O O . LEU A 1 140 ? -20.932 -24.925 32.306 1.00 56.59 140 LEU A O 1
ATOM 1126 N N . GLY A 1 141 ? -20.617 -23.023 31.147 1.00 54.00 141 GLY A N 1
ATOM 1127 C CA . GLY A 1 141 ? -20.610 -22.112 32.301 1.00 54.00 141 GLY A CA 1
ATOM 1128 C C . GLY A 1 141 ? -21.968 -21.544 32.735 1.00 54.00 141 GLY A C 1
ATOM 1129 O O . GLY A 1 141 ? -22.072 -21.014 33.841 1.00 54.00 141 GLY A O 1
ATOM 1130 N N . ASP A 1 142 ? -23.025 -21.676 31.928 1.00 55.84 142 ASP A N 1
ATOM 1131 C CA . ASP A 1 142 ? -24.304 -20.967 32.149 1.00 55.84 142 ASP A CA 1
ATOM 1132 C C . ASP A 1 142 ? -25.167 -21.530 33.304 1.00 55.84 142 ASP A C 1
ATOM 1134 O O . ASP A 1 142 ? -26.302 -21.109 33.527 1.00 55.84 142 ASP A O 1
ATOM 1138 N N . GLN A 1 143 ? -24.639 -22.482 34.078 1.00 53.84 143 GLN A N 1
ATOM 1139 C CA . GLN A 1 143 ? -25.294 -23.006 35.282 1.00 53.84 143 GLN A CA 1
ATOM 1140 C C . GLN A 1 143 ? -24.714 -22.458 36.591 1.00 53.84 143 GLN A C 1
ATOM 1142 O O . GLN A 1 143 ? -25.383 -22.551 37.619 1.00 53.84 143 GLN A O 1
ATOM 1147 N N . GLU A 1 144 ? -23.516 -21.864 36.616 1.00 55.94 144 GLU A N 1
ATOM 1148 C CA . GLU A 1 144 ? -22.885 -21.584 37.909 1.00 55.94 144 GLU A CA 1
ATOM 1149 C C . GLU A 1 144 ? -21.852 -20.449 37.870 1.00 55.94 144 GLU A C 1
ATOM 1151 O O . GLU A 1 144 ? -20.656 -20.695 37.959 1.00 55.94 144 GLU A O 1
ATOM 1156 N N . LYS A 1 145 ? -22.294 -19.185 37.808 1.00 48.34 145 LYS A N 1
ATOM 1157 C CA . LYS A 1 145 ? -21.886 -18.152 38.791 1.00 48.34 145 LYS A CA 1
ATOM 1158 C C . LYS A 1 145 ? -22.329 -16.748 38.409 1.00 48.34 145 LYS A C 1
ATOM 1160 O O . LYS A 1 145 ? -21.816 -16.073 37.524 1.00 48.34 145 LYS A O 1
ATOM 1165 N N . LYS A 1 146 ? -23.228 -16.270 39.255 1.00 56.41 146 LYS A N 1
ATOM 1166 C CA . LYS A 1 146 ? -23.512 -14.870 39.520 1.00 56.41 146 LYS A CA 1
ATOM 1167 C C . LYS A 1 146 ? -22.251 -14.228 40.124 1.00 56.41 146 LYS A C 1
ATOM 1169 O O . LYS A 1 146 ? -21.899 -14.544 41.255 1.00 56.41 146 LYS A O 1
ATOM 1174 N N . GLY A 1 147 ? -21.618 -13.309 39.397 1.00 56.09 147 GLY A N 1
ATOM 1175 C CA . GLY A 1 147 ? -20.779 -12.270 40.003 1.00 56.09 147 GLY A CA 1
ATOM 1176 C C . GLY A 1 147 ? -19.263 -12.454 39.943 1.00 56.09 147 GLY A C 1
ATOM 1177 O O . GLY A 1 147 ? -18.617 -12.366 40.977 1.00 56.09 147 GLY A O 1
ATOM 1178 N N . THR A 1 148 ? -18.683 -12.558 38.749 1.00 49.78 148 THR A N 1
ATOM 1179 C CA . THR A 1 148 ? -17.347 -11.987 38.514 1.00 49.78 148 THR A CA 1
ATOM 1180 C C . THR A 1 148 ? -17.244 -11.577 37.054 1.00 49.78 148 THR A C 1
ATOM 1182 O O . THR A 1 148 ? -17.262 -12.410 36.156 1.00 49.78 148 THR A O 1
ATOM 1185 N N . MET A 1 149 ? -17.225 -10.268 36.825 1.00 48.94 149 MET A N 1
ATOM 1186 C CA . MET A 1 149 ? -17.067 -9.649 35.515 1.00 48.94 149 MET A CA 1
ATOM 1187 C C . MET A 1 149 ? -15.605 -9.833 35.091 1.00 48.94 149 MET A C 1
ATOM 1189 O O . MET A 1 149 ? -14.764 -8.992 35.399 1.00 48.94 149 MET A O 1
ATOM 1193 N N . GLU A 1 150 ? -15.280 -10.970 34.474 1.00 45.59 150 GLU A N 1
ATOM 1194 C CA . GLU A 1 150 ? -13.973 -11.145 33.843 1.00 45.59 150 GLU A CA 1
ATOM 1195 C C . GLU A 1 150 ? -13.909 -10.373 32.517 1.00 45.59 150 GLU A C 1
ATOM 1197 O O . GLU A 1 150 ? -14.899 -10.301 31.778 1.00 45.59 150 GLU A O 1
ATOM 1202 N N . PRO A 1 151 ? -12.758 -9.750 32.213 1.00 45.47 151 PRO A N 1
ATOM 1203 C CA . PRO A 1 151 ? -12.584 -8.967 31.006 1.00 45.47 151 PRO A CA 1
ATOM 1204 C C . PRO A 1 151 ? -12.527 -9.915 29.809 1.00 45.47 151 PRO A C 1
ATOM 1206 O O . PRO A 1 151 ? -11.522 -10.581 29.568 1.00 45.47 151 PRO A O 1
ATOM 1209 N N . SER A 1 152 ? -13.603 -9.944 29.027 1.00 42.22 152 SER A N 1
ATOM 1210 C CA . SER A 1 152 ? -13.578 -10.516 27.687 1.00 42.22 152 SER A CA 1
ATOM 1211 C C . SER A 1 152 ? -12.496 -9.793 26.886 1.00 42.22 152 SER A C 1
ATOM 1213 O O . SER A 1 152 ? -12.608 -8.611 26.549 1.00 42.22 152 SER A O 1
ATOM 1215 N N . VAL A 1 153 ? -11.391 -10.492 26.624 1.00 46.00 153 VAL A N 1
ATOM 1216 C CA . VAL A 1 153 ? -10.316 -10.001 25.762 1.00 46.00 153 VAL A CA 1
ATOM 1217 C C . VAL A 1 153 ? -10.890 -9.946 24.352 1.00 46.00 153 VAL A C 1
ATOM 1219 O O . VAL A 1 153 ? -10.875 -10.913 23.596 1.00 46.00 153 VAL A O 1
ATOM 1222 N N . SER A 1 154 ? -11.504 -8.808 24.034 1.00 45.59 154 SER A N 1
ATOM 1223 C CA . SER A 1 154 ? -12.169 -8.582 22.763 1.00 45.59 154 SER A CA 1
ATOM 1224 C C . SER A 1 154 ? -11.143 -8.715 21.644 1.00 45.59 154 SER A C 1
ATOM 1226 O O . SER A 1 154 ? -10.157 -7.985 21.607 1.00 45.59 154 SER A O 1
ATOM 1228 N N . PHE A 1 155 ? -11.395 -9.631 20.711 1.00 43.25 155 PHE A N 1
ATOM 1229 C CA . PHE A 1 155 ? -10.584 -9.930 19.524 1.00 43.25 155 PHE A CA 1
ATOM 1230 C C . PHE A 1 155 ? -10.256 -8.684 18.667 1.00 43.25 155 PHE A C 1
ATOM 1232 O O . PHE A 1 155 ? -9.268 -8.656 17.934 1.00 43.25 155 PHE A O 1
ATOM 1239 N N . SER A 1 156 ? -11.023 -7.597 18.830 1.00 44.47 156 SER A N 1
ATOM 1240 C CA . SER A 1 156 ? -10.698 -6.251 18.330 1.00 44.47 156 SER A CA 1
ATOM 1241 C C . SER A 1 156 ? -9.311 -5.754 18.786 1.00 44.47 156 SER A C 1
ATOM 1243 O O . SER A 1 156 ? -8.650 -5.007 18.067 1.00 44.47 156 SER A O 1
ATOM 1245 N N . ALA A 1 157 ? -8.818 -6.215 19.939 1.00 44.09 157 ALA A N 1
ATOM 1246 C CA . ALA A 1 157 ? -7.473 -5.948 20.443 1.00 44.09 157 ALA A CA 1
ATOM 1247 C C . ALA A 1 157 ? -6.378 -6.731 19.697 1.00 44.09 157 ALA A C 1
ATOM 1249 O O . ALA A 1 157 ? -5.270 -6.219 19.570 1.00 44.09 157 ALA A O 1
ATOM 1250 N N . VAL A 1 158 ? -6.685 -7.916 19.151 1.00 42.56 158 VAL A N 1
ATOM 1251 C CA . VAL A 1 158 ? -5.721 -8.757 18.415 1.00 42.56 158 VAL A CA 1
ATOM 1252 C C . VAL A 1 158 ? -5.438 -8.188 17.018 1.00 42.56 158 VAL A C 1
ATOM 1254 O O . VAL A 1 158 ? -4.300 -8.178 16.566 1.00 42.56 158 VAL A O 1
ATOM 1257 N N . ILE A 1 159 ? -6.434 -7.596 16.352 1.00 45.00 159 ILE A N 1
ATOM 1258 C CA . ILE A 1 159 ? -6.211 -6.851 15.093 1.00 45.00 159 ILE A CA 1
ATOM 1259 C C . ILE A 1 159 ? -5.551 -5.485 15.367 1.00 45.00 159 ILE A C 1
ATOM 1261 O O . ILE A 1 159 ? -4.866 -4.923 14.512 1.00 45.00 159 ILE A O 1
ATOM 1265 N N . ARG A 1 160 ? -5.675 -4.972 16.597 1.00 47.94 160 ARG A N 1
ATOM 1266 C CA . ARG A 1 160 ? -4.950 -3.791 17.085 1.00 47.94 160 ARG A CA 1
ATOM 1267 C C . ARG A 1 160 ? -3.517 -4.113 17.537 1.00 47.94 160 ARG A C 1
ATOM 1269 O O . ARG A 1 160 ? -2.862 -3.244 18.112 1.00 47.94 160 ARG A O 1
ATOM 1276 N N . VAL A 1 161 ? -3.022 -5.330 17.289 1.00 49.09 161 VAL A N 1
ATOM 1277 C CA . VAL A 1 161 ? -1.655 -5.714 17.643 1.00 49.09 161 VAL A CA 1
ATOM 1278 C C . VAL A 1 161 ? -0.684 -4.934 16.746 1.00 49.09 161 VAL A C 1
ATOM 1280 O O . VAL A 1 161 ? -0.710 -5.088 15.521 1.00 49.09 161 VAL A O 1
ATOM 1283 N N . PRO A 1 162 ? 0.187 -4.083 17.323 1.00 53.91 162 PRO A N 1
ATOM 1284 C CA . PRO A 1 162 ? 1.150 -3.274 16.573 1.00 53.91 162 PRO A CA 1
ATOM 1285 C C . PRO A 1 162 ? 2.094 -4.119 15.704 1.00 53.91 162 PRO A C 1
ATOM 1287 O O . PRO A 1 162 ? 2.656 -3.611 14.737 1.00 53.91 162 PRO A O 1
ATOM 1290 N N . GLU A 1 163 ? 2.223 -5.414 15.990 1.00 52.12 163 GLU A N 1
ATOM 1291 C CA . GLU A 1 163 ? 3.032 -6.346 15.205 1.00 52.12 163 GLU A CA 1
ATOM 1292 C C . GLU A 1 163 ? 2.462 -6.629 13.813 1.00 52.12 163 GLU A C 1
ATOM 1294 O O . GLU A 1 163 ? 3.235 -6.772 12.872 1.00 52.12 163 GLU A O 1
ATOM 1299 N N . LEU A 1 164 ? 1.135 -6.630 13.627 1.00 53.31 164 LEU A N 1
ATOM 1300 C CA . LEU A 1 164 ? 0.542 -6.857 12.302 1.00 53.31 164 LEU A CA 1
ATOM 1301 C C . LEU A 1 164 ? 0.692 -5.617 11.409 1.00 53.31 164 LEU A C 1
ATOM 1303 O O . LEU A 1 164 ? 0.956 -5.734 10.214 1.00 53.31 164 LEU A O 1
ATOM 1307 N N . ARG A 1 165 ? 0.638 -4.421 12.015 1.00 56.75 165 ARG A N 1
ATOM 1308 C CA . ARG A 1 165 ? 1.058 -3.169 11.365 1.00 56.75 165 ARG A CA 1
ATOM 1309 C C . ARG A 1 165 ? 2.545 -3.186 11.018 1.00 56.75 165 ARG A C 1
ATOM 1311 O O . ARG A 1 165 ? 2.905 -2.770 9.924 1.00 56.75 165 ARG A O 1
ATOM 1318 N N . SER A 1 166 ? 3.392 -3.689 11.915 1.00 57.72 166 SER A N 1
ATOM 1319 C CA . SER A 1 166 ? 4.834 -3.827 11.677 1.00 57.72 166 SER A CA 1
ATOM 1320 C C . SER A 1 166 ? 5.128 -4.786 10.518 1.00 57.72 166 SER A C 1
ATOM 1322 O O . SER A 1 166 ? 5.882 -4.443 9.614 1.00 57.72 166 SER A O 1
ATOM 1324 N N . LEU A 1 167 ? 4.466 -5.945 10.469 1.00 60.28 167 LEU A N 1
ATOM 1325 C CA . LEU A 1 167 ? 4.583 -6.896 9.359 1.00 60.28 167 LEU A CA 1
ATOM 1326 C C . LEU A 1 167 ? 4.069 -6.313 8.044 1.00 60.28 167 LEU A C 1
ATOM 1328 O O . LEU A 1 167 ? 4.721 -6.482 7.020 1.00 60.28 167 LEU A O 1
ATOM 1332 N N . PHE A 1 168 ? 2.950 -5.586 8.065 1.00 61.81 168 PHE A N 1
ATOM 1333 C CA . PHE A 1 168 ? 2.451 -4.889 6.881 1.00 61.81 168 PHE A CA 1
ATOM 1334 C C . PHE A 1 168 ? 3.449 -3.833 6.391 1.00 61.81 168 PHE A C 1
ATOM 1336 O O . PHE A 1 168 ? 3.739 -3.782 5.203 1.00 61.81 168 PHE A O 1
ATOM 1343 N N . LEU A 1 169 ? 4.056 -3.056 7.296 1.00 62.31 169 LEU A N 1
ATOM 1344 C CA . LEU A 1 169 ? 5.120 -2.108 6.954 1.00 62.31 169 LEU A CA 1
ATOM 1345 C C . LEU A 1 169 ? 6.349 -2.812 6.368 1.00 62.31 169 LEU A C 1
ATOM 1347 O O . LEU A 1 169 ? 6.888 -2.340 5.374 1.00 62.31 169 LEU A O 1
ATOM 1351 N N . ILE A 1 170 ? 6.763 -3.956 6.922 1.00 65.12 170 ILE A N 1
ATOM 1352 C CA . ILE A 1 170 ? 7.875 -4.766 6.396 1.00 65.12 170 ILE A CA 1
ATOM 1353 C C . ILE A 1 170 ? 7.544 -5.310 4.998 1.00 65.12 170 ILE A C 1
ATOM 1355 O O . ILE A 1 170 ? 8.377 -5.242 4.095 1.00 65.12 170 ILE A O 1
ATOM 1359 N N . ILE A 1 171 ? 6.324 -5.801 4.782 1.00 63.94 171 ILE A N 1
ATOM 1360 C CA . ILE A 1 171 ? 5.874 -6.292 3.473 1.00 63.94 171 ILE A CA 1
ATOM 1361 C C . ILE A 1 171 ? 5.785 -5.135 2.470 1.00 63.94 171 ILE A C 1
ATOM 1363 O O . ILE A 1 171 ? 6.231 -5.282 1.338 1.00 63.94 171 ILE A O 1
ATOM 1367 N N . CYS A 1 172 ? 5.303 -3.961 2.881 1.00 62.00 172 CYS A N 1
ATOM 1368 C CA . CYS A 1 172 ? 5.293 -2.753 2.055 1.00 62.00 172 CYS A CA 1
ATOM 1369 C C . CYS A 1 172 ? 6.698 -2.182 1.795 1.00 62.00 172 CYS A C 1
ATOM 1371 O O . CYS A 1 172 ? 6.876 -1.463 0.815 1.00 62.00 172 CYS A O 1
ATOM 1373 N N . LEU A 1 173 ? 7.691 -2.513 2.629 1.00 65.50 173 LEU A N 1
ATOM 1374 C CA . LEU A 1 173 ? 9.096 -2.102 2.510 1.00 65.50 173 LEU A CA 1
ATOM 1375 C C . LEU A 1 173 ? 9.901 -2.916 1.497 1.00 65.50 173 LEU A C 1
ATOM 1377 O O . LEU A 1 173 ? 10.842 -2.395 0.894 1.00 65.50 173 LEU A O 1
ATOM 1381 N N . LEU A 1 174 ? 9.545 -4.185 1.294 1.00 68.06 174 LEU A N 1
ATOM 1382 C CA . LEU A 1 174 ? 10.281 -5.082 0.400 1.00 68.06 174 LEU A CA 1
ATOM 1383 C C . LEU A 1 174 ? 10.226 -4.648 -1.085 1.00 68.06 174 LEU A C 1
ATOM 1385 O O . LEU A 1 174 ? 11.288 -4.598 -1.716 1.00 68.06 174 LEU A O 1
ATOM 1389 N N . PRO A 1 175 ? 9.066 -4.268 -1.665 1.00 72.25 175 PRO A N 1
ATOM 1390 C CA . PRO A 1 175 ? 8.995 -3.808 -3.054 1.00 72.25 175 PRO A CA 1
ATOM 1391 C C . PRO A 1 175 ? 9.816 -2.533 -3.345 1.00 72.25 175 PRO A C 1
ATOM 1393 O O . PRO A 1 175 ? 10.505 -2.503 -4.373 1.00 72.25 175 PRO A O 1
ATOM 1396 N N . PRO A 1 176 ? 9.827 -1.500 -2.474 1.00 72.81 176 PRO A N 1
ATOM 1397 C CA . PRO A 1 176 ? 10.713 -0.347 -2.610 1.00 72.81 176 PRO A CA 1
ATOM 1398 C C . PRO A 1 176 ? 12.193 -0.720 -2.658 1.00 72.81 176 PRO A C 1
ATOM 1400 O O . PRO A 1 176 ? 12.900 -0.220 -3.525 1.00 72.81 176 PRO A O 1
ATOM 1403 N N . ILE A 1 177 ? 12.665 -1.624 -1.789 1.00 75.06 177 ILE A N 1
ATOM 1404 C CA . ILE A 1 177 ? 14.082 -2.027 -1.749 1.00 75.06 177 ILE A CA 1
ATOM 1405 C C . ILE A 1 177 ? 14.494 -2.687 -3.069 1.00 75.06 177 ILE A C 1
ATOM 1407 O O . ILE A 1 177 ? 15.518 -2.321 -3.648 1.00 75.06 177 ILE A O 1
ATOM 1411 N N . GLY A 1 178 ? 13.672 -3.605 -3.588 1.00 72.38 178 GLY A N 1
ATOM 1412 C CA . GLY A 1 178 ? 13.914 -4.230 -4.891 1.00 72.38 178 GLY A CA 1
ATOM 1413 C C . GLY A 1 178 ? 13.905 -3.215 -6.038 1.00 72.38 178 GLY A C 1
ATOM 1414 O O . GLY A 1 178 ? 14.758 -3.262 -6.929 1.00 72.38 178 GLY A O 1
ATOM 1415 N N . THR A 1 179 ? 12.985 -2.248 -5.988 1.00 75.56 179 THR A N 1
ATOM 1416 C CA . THR A 1 179 ? 12.885 -1.176 -6.990 1.00 75.56 179 THR A CA 1
ATOM 1417 C C . THR A 1 179 ? 14.090 -0.238 -6.934 1.00 75.56 179 THR A C 1
ATOM 1419 O O . THR A 1 179 ? 14.645 0.089 -7.981 1.00 75.56 179 THR A O 1
ATOM 1422 N N . ILE A 1 180 ? 14.548 0.135 -5.735 1.00 83.06 180 ILE A N 1
ATOM 1423 C CA . ILE A 1 180 ? 15.745 0.957 -5.515 1.00 83.06 180 ILE A CA 1
ATOM 1424 C C . ILE A 1 180 ? 16.984 0.227 -6.025 1.00 83.06 180 ILE A C 1
ATOM 1426 O O . ILE A 1 180 ? 17.750 0.809 -6.785 1.00 83.06 180 ILE A O 1
ATOM 1430 N N . TYR A 1 181 ? 17.169 -1.046 -5.662 1.00 83.00 181 TYR A N 1
ATOM 1431 C CA . TYR A 1 181 ? 18.315 -1.836 -6.113 1.00 83.00 181 TYR A CA 1
ATOM 1432 C C . TYR A 1 181 ? 18.365 -1.934 -7.643 1.00 83.00 181 TYR A C 1
ATOM 1434 O O . TYR A 1 181 ? 19.410 -1.701 -8.254 1.00 83.00 181 TYR A O 1
ATOM 1442 N N . ARG A 1 182 ? 17.218 -2.207 -8.278 1.00 81.88 182 ARG A N 1
ATOM 1443 C CA . ARG A 1 182 ? 17.100 -2.275 -9.739 1.00 81.88 182 ARG A CA 1
ATOM 1444 C C . ARG A 1 182 ? 17.327 -0.919 -10.409 1.00 81.88 182 ARG A C 1
ATOM 1446 O O . ARG A 1 182 ? 18.013 -0.845 -11.423 1.00 81.88 182 ARG A O 1
ATOM 1453 N N . ALA A 1 183 ? 16.758 0.156 -9.874 1.00 84.06 183 ALA A N 1
ATOM 1454 C CA . ALA A 1 183 ? 16.968 1.497 -10.413 1.00 84.06 183 ALA A CA 1
ATOM 1455 C C . ALA A 1 183 ? 18.441 1.919 -10.280 1.00 84.06 183 ALA A C 1
ATOM 1457 O O . ALA A 1 183 ? 19.026 2.445 -11.226 1.00 84.06 183 ALA A O 1
ATOM 1458 N N . TYR A 1 184 ? 19.072 1.594 -9.149 1.00 89.56 184 TYR A N 1
ATOM 1459 C CA . TYR A 1 184 ? 20.486 1.851 -8.902 1.00 89.56 184 TYR A CA 1
ATOM 1460 C C . TYR A 1 184 ? 21.396 1.075 -9.865 1.00 89.56 184 TYR A C 1
ATOM 1462 O O . TYR A 1 184 ? 22.322 1.660 -10.429 1.00 89.56 184 TYR A O 1
ATOM 1470 N N . SER A 1 185 ? 21.116 -0.209 -10.131 1.00 90.56 185 SER A N 1
ATOM 1471 C CA . SER A 1 185 ? 21.911 -1.018 -11.071 1.00 90.56 185 SER A CA 1
ATOM 1472 C C . SER A 1 185 ? 21.830 -0.509 -12.516 1.00 90.56 185 SER A C 1
ATOM 1474 O O . SER A 1 185 ? 22.816 -0.578 -13.250 1.00 90.56 185 SER A O 1
ATOM 1476 N N . HIS A 1 186 ? 20.698 0.086 -12.904 1.00 91.00 186 HIS A N 1
ATOM 1477 C CA . HIS A 1 186 ? 20.511 0.736 -14.204 1.00 91.00 186 HIS A CA 1
ATOM 1478 C C . HIS A 1 186 ? 20.947 2.214 -14.245 1.00 91.00 186 HIS A C 1
ATOM 1480 O O . HIS A 1 186 ? 20.779 2.853 -15.282 1.00 91.00 186 HIS A O 1
ATOM 1486 N N . ARG A 1 187 ? 21.534 2.755 -13.163 1.00 95.19 187 ARG A N 1
ATOM 1487 C CA . ARG A 1 187 ? 21.919 4.177 -13.018 1.00 95.19 187 ARG A CA 1
ATOM 1488 C C . ARG A 1 187 ? 20.753 5.162 -13.194 1.00 95.19 187 ARG A C 1
ATOM 1490 O O . ARG A 1 187 ? 20.960 6.315 -13.567 1.00 95.19 187 ARG A O 1
ATOM 1497 N N . ASP A 1 188 ? 19.532 4.727 -12.899 1.00 89.19 188 ASP A N 1
ATOM 1498 C CA . ASP A 1 188 ? 18.342 5.576 -12.898 1.00 89.19 188 ASP A CA 1
ATOM 1499 C C . ASP A 1 188 ? 18.167 6.238 -11.521 1.00 89.19 188 ASP A C 1
ATOM 1501 O O . ASP A 1 188 ? 17.336 5.852 -10.693 1.00 89.19 188 ASP A O 1
ATOM 1505 N N . TYR A 1 189 ? 19.013 7.236 -11.254 1.00 90.69 189 TYR A N 1
ATOM 1506 C CA . TYR A 1 189 ? 19.032 7.948 -9.973 1.00 90.69 189 TYR A CA 1
ATOM 1507 C C . TYR A 1 189 ? 17.742 8.733 -9.701 1.00 90.69 189 TYR A C 1
ATOM 1509 O O . TYR A 1 189 ? 17.407 8.956 -8.539 1.00 90.69 189 TYR A O 1
ATOM 1517 N N . TYR A 1 190 ? 16.995 9.113 -10.744 1.00 81.44 190 TYR A N 1
ATOM 1518 C CA . TYR A 1 190 ? 15.705 9.789 -10.599 1.00 81.44 190 TYR A CA 1
ATOM 1519 C C . TYR A 1 190 ? 14.663 8.856 -9.986 1.00 81.44 190 TYR A C 1
ATOM 1521 O O . TYR A 1 190 ? 13.985 9.238 -9.033 1.00 81.44 190 TYR A O 1
ATOM 1529 N N . THR A 1 191 ? 14.586 7.614 -10.470 1.00 82.38 191 THR A N 1
ATOM 1530 C CA . THR A 1 191 ? 13.704 6.599 -9.883 1.00 82.38 191 THR A CA 1
ATOM 1531 C C . THR A 1 191 ? 14.110 6.262 -8.448 1.00 82.38 191 THR A C 1
ATOM 1533 O O . THR A 1 191 ? 13.241 6.151 -7.588 1.00 82.38 191 THR A O 1
ATOM 1536 N N . VAL A 1 192 ? 15.413 6.171 -8.149 1.00 85.69 192 VAL A N 1
ATOM 1537 C CA . VAL A 1 192 ? 15.884 5.975 -6.763 1.00 85.69 192 VAL A CA 1
ATOM 1538 C C . VAL A 1 192 ? 15.436 7.130 -5.865 1.00 85.69 192 VAL A C 1
ATOM 1540 O O . VAL A 1 192 ? 14.843 6.889 -4.815 1.00 85.69 192 VAL A O 1
ATOM 1543 N N . GLY A 1 193 ? 15.683 8.375 -6.284 1.00 83.75 193 GLY A N 1
ATOM 1544 C CA . GLY A 1 193 ? 15.299 9.566 -5.529 1.00 83.75 193 GLY A CA 1
ATOM 1545 C C . GLY A 1 193 ? 13.793 9.642 -5.285 1.00 83.75 193 GLY A C 1
ATOM 1546 O O . GLY A 1 193 ? 13.375 9.913 -4.163 1.00 83.75 193 GLY A O 1
ATOM 1547 N N . PHE A 1 194 ? 12.985 9.326 -6.301 1.00 82.69 194 PHE A N 1
ATOM 1548 C CA . PHE A 1 194 ? 11.528 9.295 -6.190 1.00 82.69 194 PHE A CA 1
ATOM 1549 C C . PHE A 1 194 ? 11.042 8.235 -5.192 1.00 82.69 194 PHE A C 1
ATOM 1551 O O . PHE A 1 194 ? 10.274 8.561 -4.293 1.00 82.69 194 PHE A O 1
ATOM 1558 N N . VAL A 1 195 ? 11.525 6.991 -5.290 1.00 82.81 195 VAL A N 1
ATOM 1559 C CA . VAL A 1 195 ? 11.105 5.909 -4.380 1.00 82.81 195 VAL A CA 1
ATOM 1560 C C . VAL A 1 195 ? 11.518 6.203 -2.933 1.00 82.81 195 VAL A C 1
ATOM 1562 O O . VAL A 1 195 ? 10.730 5.983 -2.016 1.00 82.81 195 VAL A O 1
ATOM 1565 N N . VAL A 1 196 ? 12.727 6.736 -2.713 1.00 85.25 196 VAL A N 1
ATOM 1566 C CA . VAL A 1 196 ? 13.191 7.140 -1.372 1.00 85.25 196 VAL A CA 1
ATOM 1567 C C . VAL A 1 196 ? 12.354 8.293 -0.817 1.00 85.25 196 VAL A C 1
ATOM 1569 O O . VAL A 1 196 ? 11.996 8.269 0.364 1.00 85.25 196 VAL A O 1
ATOM 1572 N N . PHE A 1 197 ? 12.041 9.290 -1.649 1.00 85.94 197 PHE A N 1
ATOM 1573 C CA . PHE A 1 197 ? 11.202 10.427 -1.274 1.00 85.94 197 PHE A CA 1
ATOM 1574 C C . PHE A 1 197 ? 9.796 9.974 -0.874 1.00 85.94 197 PHE A C 1
ATOM 1576 O O . PHE A 1 197 ? 9.355 10.292 0.228 1.00 85.94 197 PHE A O 1
ATOM 1583 N N . GLU A 1 198 ? 9.136 9.188 -1.725 1.00 81.75 198 GLU A N 1
ATOM 1584 C CA . GLU A 1 198 ? 7.771 8.708 -1.502 1.00 81.75 198 GLU A CA 1
ATOM 1585 C C . GLU A 1 198 ? 7.684 7.891 -0.209 1.00 81.75 198 GLU A C 1
ATOM 1587 O O . GLU A 1 198 ? 6.802 8.097 0.626 1.00 81.75 198 GLU A O 1
ATOM 1592 N N . TYR A 1 199 ? 8.661 7.009 0.007 1.00 80.25 199 TYR A N 1
ATOM 1593 C CA . TYR A 1 199 ? 8.698 6.164 1.190 1.00 80.25 199 TYR A CA 1
ATOM 1594 C C . TYR A 1 199 ? 8.975 6.960 2.478 1.00 80.25 199 TYR A C 1
ATOM 1596 O O . TYR A 1 199 ? 8.303 6.769 3.495 1.00 80.25 199 TYR A O 1
ATOM 1604 N N . SER A 1 200 ? 9.926 7.898 2.434 1.00 82.69 200 SER A N 1
ATOM 1605 C CA . SER A 1 200 ? 10.212 8.793 3.563 1.00 82.69 200 SER A CA 1
ATOM 1606 C C . SER A 1 200 ? 9.007 9.674 3.898 1.00 82.69 200 SER A C 1
ATOM 1608 O O . SER A 1 200 ? 8.687 9.855 5.072 1.00 82.69 200 SER A O 1
ATOM 1610 N N . ALA A 1 201 ? 8.312 10.190 2.881 1.00 82.69 201 ALA A N 1
ATOM 1611 C CA . ALA A 1 201 ? 7.107 10.991 3.054 1.00 82.69 201 ALA A CA 1
ATOM 1612 C C . ALA A 1 201 ? 5.971 10.175 3.685 1.00 82.69 201 ALA A C 1
ATOM 1614 O O . ALA A 1 201 ? 5.324 10.667 4.607 1.00 82.69 201 ALA A O 1
ATOM 1615 N N . PHE A 1 202 ? 5.788 8.914 3.278 1.00 78.56 202 PHE A N 1
ATOM 1616 C CA . PHE A 1 202 ? 4.799 8.017 3.879 1.00 78.56 202 PHE A CA 1
ATOM 1617 C C . PHE A 1 202 ? 5.101 7.713 5.355 1.00 78.56 202 PHE A C 1
ATOM 1619 O O . PHE A 1 202 ? 4.208 7.799 6.197 1.00 78.56 202 PHE A O 1
ATOM 1626 N N . LEU A 1 203 ? 6.363 7.424 5.697 1.00 79.88 203 LEU A N 1
ATOM 1627 C CA . LEU A 1 203 ? 6.774 7.217 7.091 1.00 79.88 203 LEU A CA 1
ATOM 1628 C C . LEU A 1 203 ? 6.556 8.466 7.951 1.00 79.88 203 LEU A C 1
ATOM 1630 O O . LEU A 1 203 ? 6.059 8.372 9.073 1.00 79.88 203 LEU A O 1
ATOM 1634 N N . LEU A 1 204 ? 6.919 9.641 7.430 1.00 82.44 204 LEU A N 1
ATOM 1635 C CA . LEU A 1 204 ? 6.687 10.910 8.117 1.00 82.44 204 LEU A CA 1
ATOM 1636 C C . LEU A 1 204 ? 5.191 11.183 8.285 1.00 82.44 204 LEU A C 1
ATOM 1638 O O . LEU A 1 204 ? 4.777 11.649 9.344 1.00 82.44 204 LEU A O 1
ATOM 1642 N N . LEU A 1 205 ? 4.376 10.857 7.281 1.00 82.94 205 LEU A N 1
ATOM 1643 C CA . LEU A 1 205 ? 2.927 11.017 7.335 1.00 82.94 205 LEU A CA 1
ATOM 1644 C C . LEU A 1 205 ? 2.313 10.127 8.423 1.00 82.94 205 LEU A C 1
ATOM 1646 O O . LEU A 1 205 ? 1.521 10.619 9.226 1.00 82.94 205 LEU A O 1
ATOM 1650 N N . ASP A 1 206 ? 2.714 8.855 8.505 1.00 78.69 206 ASP A N 1
ATOM 1651 C CA . ASP A 1 206 ? 2.268 7.932 9.558 1.00 78.69 206 ASP A CA 1
ATOM 1652 C C . ASP A 1 206 ? 2.704 8.392 10.960 1.00 78.69 206 ASP A C 1
ATOM 1654 O O . ASP A 1 206 ? 1.905 8.396 11.903 1.00 78.69 206 ASP A O 1
ATOM 1658 N N . LEU A 1 207 ? 3.945 8.873 11.096 1.00 83.38 207 LEU A N 1
ATOM 1659 C CA . LEU A 1 207 ? 4.445 9.469 12.337 1.00 83.38 207 LEU A CA 1
ATOM 1660 C C . LEU A 1 207 ? 3.621 10.697 12.743 1.00 83.38 207 LEU A C 1
ATOM 1662 O O . LEU A 1 207 ? 3.228 10.815 13.907 1.00 83.38 207 LEU A O 1
ATOM 1666 N N . CYS A 1 208 ? 3.323 11.592 11.798 1.00 84.19 208 CYS A N 1
ATOM 1667 C CA . CYS A 1 208 ? 2.507 12.777 12.042 1.00 84.19 208 CYS A CA 1
ATOM 1668 C C . CYS A 1 208 ? 1.069 12.412 12.424 1.00 84.19 208 CYS A C 1
ATOM 1670 O O . CYS A 1 208 ? 0.540 12.989 13.373 1.00 84.19 208 CYS A O 1
ATOM 1672 N N . LEU A 1 209 ? 0.452 11.436 11.753 1.00 80.19 209 LEU A N 1
ATOM 1673 C CA . LEU A 1 209 ? -0.890 10.945 12.082 1.00 80.19 209 LEU A CA 1
ATOM 1674 C C . LEU A 1 209 ? -0.926 10.294 13.468 1.00 80.19 209 LEU A C 1
ATOM 1676 O O . LEU A 1 209 ? -1.807 10.589 14.276 1.00 80.19 209 LEU A O 1
ATOM 1680 N N . THR A 1 210 ? 0.063 9.463 13.789 1.00 80.19 210 THR A N 1
ATOM 1681 C CA . THR A 1 210 ? 0.179 8.835 15.110 1.00 80.19 210 THR A CA 1
ATOM 1682 C C . THR A 1 210 ? 0.380 9.880 16.206 1.00 80.19 210 THR A C 1
ATOM 1684 O O . THR A 1 210 ? -0.250 9.799 17.263 1.00 80.19 210 THR A O 1
ATOM 1687 N N . ALA A 1 211 ? 1.227 10.884 15.963 1.00 85.88 211 ALA A N 1
ATOM 1688 C CA . ALA A 1 211 ? 1.417 11.999 16.883 1.00 85.88 211 ALA A CA 1
ATOM 1689 C C . ALA A 1 211 ? 0.122 12.804 17.057 1.00 85.88 211 ALA A C 1
ATOM 1691 O O . ALA A 1 211 ? -0.235 13.124 18.190 1.00 85.88 211 ALA A O 1
ATOM 1692 N N . PHE A 1 212 ? -0.599 13.069 15.963 1.00 84.50 212 PHE A N 1
ATOM 1693 C CA . PHE A 1 212 ? -1.878 13.777 15.956 1.00 84.50 212 PHE A CA 1
ATOM 1694 C C . PHE A 1 212 ? -2.939 13.057 16.796 1.00 84.50 212 PHE A C 1
ATOM 1696 O O . PHE A 1 212 ? -3.589 13.689 17.623 1.00 84.50 212 PHE A O 1
ATOM 1703 N N . HIS A 1 213 ? -3.054 11.733 16.669 1.00 80.50 213 HIS A N 1
ATOM 1704 C CA . HIS A 1 213 ? -4.009 10.935 17.445 1.00 80.50 213 HIS A CA 1
ATOM 1705 C C . HIS A 1 213 ? -3.679 10.833 18.939 1.00 80.50 213 HIS A C 1
ATOM 1707 O O . HIS A 1 213 ? -4.587 10.676 19.750 1.00 80.50 213 HIS A O 1
ATOM 1713 N N . LYS A 1 214 ? -2.400 10.910 19.325 1.00 84.62 214 LYS A N 1
ATOM 1714 C CA . LYS A 1 214 ? -1.985 10.835 20.738 1.00 84.62 214 LYS A CA 1
ATOM 1715 C C . LYS A 1 214 ? -2.158 12.150 21.501 1.00 84.62 214 LYS A C 1
ATOM 1717 O O . LYS A 1 214 ? -1.925 12.176 22.709 1.00 84.62 214 LYS A O 1
ATOM 1722 N N . LEU A 1 215 ? -2.509 13.247 20.832 1.00 83.81 215 LEU A N 1
ATOM 1723 C CA . LEU A 1 215 ? -2.615 14.547 21.485 1.00 83.81 215 LEU A CA 1
ATOM 1724 C C . LEU A 1 215 ? -3.900 14.675 22.315 1.00 83.81 215 LEU A C 1
ATOM 1726 O O . LEU A 1 215 ? -4.989 14.504 21.770 1.00 83.81 215 LEU A O 1
ATOM 1730 N N . PRO A 1 216 ? -3.798 15.037 23.611 1.00 82.12 216 PRO A N 1
ATOM 1731 C CA . PRO A 1 216 ? -4.968 15.331 24.429 1.00 82.12 216 PRO A CA 1
ATOM 1732 C C . PRO A 1 216 ? -5.673 16.595 23.917 1.00 82.12 216 PRO A C 1
ATOM 1734 O O . PRO A 1 216 ? -5.024 17.593 23.588 1.00 82.12 216 PRO A O 1
ATOM 1737 N N . SER A 1 217 ? -7.006 16.563 23.885 1.00 75.56 217 SER A N 1
ATOM 1738 C CA . SER A 1 217 ? -7.861 17.611 23.308 1.00 75.56 217 SER A CA 1
ATOM 1739 C C . SER A 1 217 ? -7.738 18.978 23.995 1.00 75.56 217 SER A C 1
ATOM 1741 O O . SER A 1 217 ? -7.990 20.002 23.369 1.00 75.56 217 SER A O 1
ATOM 1743 N N . GLN A 1 218 ? -7.325 19.016 25.264 1.00 66.38 218 GLN A N 1
ATOM 1744 C CA . GLN A 1 218 ? -7.635 20.144 26.144 1.00 66.38 218 GLN A CA 1
ATOM 1745 C C . GLN A 1 218 ? -6.597 21.284 26.186 1.00 66.38 218 GLN A C 1
ATOM 1747 O O . GLN A 1 218 ? -6.907 22.322 26.759 1.00 66.38 218 GLN A O 1
ATOM 1752 N N . ASN A 1 219 ? -5.371 21.157 25.640 1.00 52.41 219 ASN A N 1
ATOM 1753 C CA . ASN A 1 219 ? -4.353 22.200 25.913 1.00 52.41 219 ASN A CA 1
ATOM 1754 C C . ASN A 1 219 ? -3.231 22.447 24.876 1.00 52.41 219 ASN A C 1
ATOM 1756 O O . ASN A 1 219 ? -2.158 22.932 25.232 1.00 52.41 219 ASN A O 1
ATOM 1760 N N . ARG A 1 220 ? -3.420 22.126 23.585 1.00 62.62 220 ARG A N 1
ATOM 1761 C CA . ARG A 1 220 ? -2.364 22.313 22.554 1.00 62.62 220 ARG A CA 1
ATOM 1762 C C . ARG A 1 220 ? -2.892 22.704 21.165 1.00 62.62 220 ARG A C 1
ATOM 1764 O O . ARG A 1 220 ? -2.619 22.034 20.170 1.00 62.62 220 ARG A O 1
ATOM 1771 N N . THR A 1 221 ? -3.590 23.834 21.070 1.00 78.69 221 THR A N 1
ATOM 1772 C CA . THR A 1 221 ? -4.108 24.366 19.790 1.00 78.69 221 THR A CA 1
ATOM 1773 C C . THR A 1 221 ? -3.002 24.602 18.751 1.00 78.69 221 THR A C 1
ATOM 1775 O O . THR A 1 221 ? -3.137 24.177 17.606 1.00 78.69 221 THR A O 1
ATOM 1778 N N . ASN A 1 222 ? -1.862 25.183 19.144 1.00 87.25 222 ASN A N 1
ATOM 1779 C CA . ASN A 1 222 ? -0.767 25.486 18.208 1.00 87.25 222 ASN A CA 1
ATOM 1780 C C . ASN A 1 222 ? -0.076 24.229 17.655 1.00 87.25 222 ASN A C 1
ATOM 1782 O O . ASN A 1 222 ? 0.216 24.154 16.465 1.00 87.25 222 ASN A O 1
ATOM 1786 N N . TRP A 1 223 ? 0.164 23.223 18.501 1.00 87.25 223 TRP A N 1
ATOM 1787 C CA . TRP A 1 223 ? 0.831 21.988 18.074 1.00 87.25 223 TRP A CA 1
ATOM 1788 C C . TRP A 1 223 ? -0.076 21.115 17.199 1.00 87.25 223 TRP A C 1
ATOM 1790 O O . TRP A 1 223 ? 0.388 20.508 16.237 1.00 87.25 223 TRP A O 1
ATOM 1800 N N . ARG A 1 224 ? -1.383 21.097 17.491 1.00 86.19 224 ARG A N 1
ATOM 1801 C CA . ARG A 1 224 ? -2.380 20.421 16.653 1.00 86.19 224 ARG A CA 1
ATOM 1802 C C . ARG A 1 224 ? -2.430 21.036 15.249 1.00 86.19 224 ARG A C 1
ATOM 1804 O O . ARG A 1 224 ? -2.327 20.294 14.277 1.00 86.19 224 ARG A O 1
ATOM 1811 N N . ARG A 1 225 ? -2.463 22.373 15.154 1.00 87.75 225 ARG A N 1
ATOM 1812 C CA . ARG A 1 225 ? -2.390 23.111 13.876 1.00 87.75 225 ARG A CA 1
ATOM 1813 C C . ARG A 1 225 ? -1.100 22.825 13.110 1.00 87.75 225 ARG A C 1
ATOM 1815 O O . ARG A 1 225 ? -1.137 22.622 11.901 1.00 87.75 225 ARG A O 1
ATOM 1822 N N . PHE A 1 226 ? 0.034 22.768 13.809 1.00 90.81 226 PHE A N 1
ATOM 1823 C CA . PHE A 1 226 ? 1.313 22.414 13.193 1.00 90.81 226 PHE A CA 1
ATOM 1824 C C . PHE A 1 226 ? 1.286 21.006 12.582 1.00 90.81 226 PHE A C 1
ATOM 1826 O O . PHE A 1 226 ? 1.677 20.836 11.431 1.00 90.81 226 PHE A O 1
ATOM 1833 N N . LEU A 1 227 ? 0.777 20.007 13.311 1.00 88.25 227 LEU A N 1
ATOM 1834 C CA . LEU A 1 227 ? 0.656 18.642 12.791 1.00 88.25 227 LEU A CA 1
ATOM 1835 C C . LEU A 1 227 ? -0.325 18.540 11.620 1.00 88.25 227 LEU A C 1
ATOM 1837 O O . LEU A 1 227 ? -0.029 17.836 10.663 1.00 88.25 227 LEU A O 1
ATOM 1841 N N . GLN A 1 228 ? -1.447 19.263 11.650 1.00 86.31 228 GLN A N 1
ATOM 1842 C CA . GLN A 1 228 ? -2.386 19.330 10.519 1.00 86.31 228 GLN A CA 1
ATOM 1843 C C . GLN A 1 228 ? -1.721 19.889 9.263 1.00 86.31 228 GLN A C 1
ATOM 1845 O O . GLN A 1 228 ? -1.840 19.299 8.190 1.00 86.31 228 GLN A O 1
ATOM 1850 N N . LEU A 1 229 ? -0.971 20.986 9.405 1.00 87.56 229 LEU A N 1
ATOM 1851 C CA . LEU A 1 229 ? -0.199 21.561 8.306 1.00 87.56 229 LEU A CA 1
ATOM 1852 C C . LEU A 1 229 ? 0.869 20.587 7.801 1.00 87.56 229 LEU A C 1
ATOM 1854 O O . LEU A 1 229 ? 1.001 20.421 6.595 1.00 87.56 229 LEU A O 1
ATOM 1858 N N . ALA A 1 230 ? 1.593 19.907 8.694 1.00 87.81 230 ALA A N 1
ATOM 1859 C CA . ALA A 1 230 ? 2.602 18.921 8.310 1.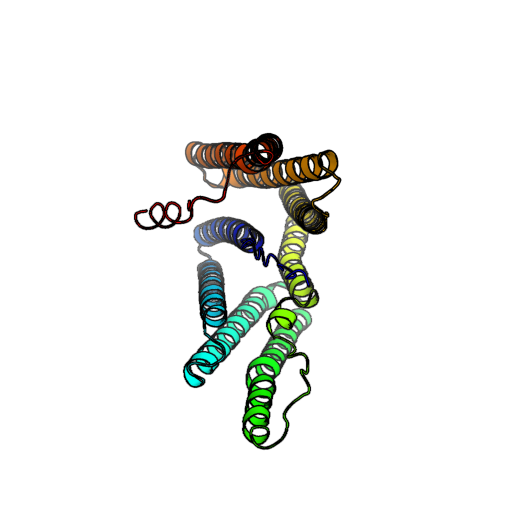00 87.81 230 ALA A CA 1
ATOM 1860 C C . ALA A 1 230 ? 1.994 17.740 7.533 1.00 87.81 230 ALA A C 1
ATOM 1862 O O . ALA A 1 230 ? 2.519 17.372 6.485 1.00 87.81 230 ALA A O 1
ATOM 1863 N N . ILE A 1 231 ? 0.864 17.195 8.000 1.00 84.94 231 ILE A N 1
ATOM 1864 C CA . ILE A 1 231 ? 0.107 16.132 7.316 1.00 84.94 231 ILE A CA 1
ATOM 1865 C C . ILE A 1 231 ? -0.303 16.596 5.915 1.00 84.94 231 ILE A C 1
ATOM 1867 O O . ILE A 1 231 ? -0.082 15.880 4.940 1.00 84.94 231 ILE A O 1
ATOM 1871 N N . TRP A 1 232 ? -0.852 17.809 5.800 1.00 87.81 232 TRP A N 1
ATOM 1872 C CA . TRP A 1 232 ? -1.253 18.377 4.514 1.00 87.81 232 TRP A CA 1
ATOM 1873 C C . TRP A 1 232 ? -0.069 18.579 3.556 1.00 87.81 232 TRP A C 1
ATOM 1875 O O . TRP A 1 232 ? -0.166 18.212 2.382 1.00 87.81 232 TRP A O 1
ATOM 1885 N N . VAL A 1 233 ? 1.049 19.132 4.041 1.00 86.75 233 VAL A N 1
ATOM 1886 C CA . VAL A 1 233 ? 2.265 19.338 3.238 1.00 86.75 233 VAL A CA 1
ATOM 1887 C C . VAL A 1 233 ? 2.811 18.002 2.750 1.00 86.75 233 VAL A C 1
ATOM 1889 O O . VAL A 1 233 ? 3.076 17.867 1.560 1.00 86.75 233 VAL A O 1
ATOM 1892 N N . LEU A 1 234 ? 2.944 17.010 3.637 1.00 84.88 234 LEU A N 1
ATOM 1893 C CA . LEU A 1 234 ? 3.449 15.678 3.292 1.00 84.88 234 LEU A CA 1
ATOM 1894 C C . LEU A 1 234 ? 2.559 14.998 2.254 1.00 84.88 234 LEU A C 1
ATOM 1896 O O . LEU A 1 234 ? 3.061 14.539 1.231 1.00 84.88 234 LEU A O 1
ATOM 1900 N N . TYR A 1 235 ? 1.243 15.004 2.470 1.00 81.12 235 TYR A N 1
ATOM 1901 C CA . TYR A 1 235 ? 0.290 14.452 1.512 1.00 81.12 235 TYR A CA 1
ATOM 1902 C C . TYR A 1 235 ? 0.393 15.142 0.147 1.00 81.12 235 TYR A C 1
ATOM 1904 O O . TYR A 1 235 ? 0.478 14.483 -0.888 1.00 81.12 235 TYR A O 1
ATOM 1912 N N . SER A 1 236 ? 0.417 16.477 0.133 1.00 83.31 236 SER A N 1
ATOM 1913 C CA . SER A 1 236 ? 0.522 17.248 -1.108 1.00 83.31 236 SER A CA 1
ATOM 1914 C C . SER A 1 236 ? 1.831 16.938 -1.827 1.00 83.31 236 SER A C 1
ATOM 1916 O O . SER A 1 236 ? 1.829 16.710 -3.032 1.00 83.31 236 SER A O 1
ATOM 1918 N N . ALA A 1 237 ? 2.939 16.864 -1.090 1.00 83.75 237 ALA A N 1
ATOM 1919 C CA . ALA A 1 237 ? 4.250 16.551 -1.636 1.00 83.75 237 ALA A CA 1
ATOM 1920 C C . ALA A 1 237 ? 4.293 15.146 -2.266 1.00 83.75 237 ALA A C 1
ATOM 1922 O O . ALA A 1 237 ? 4.827 15.011 -3.365 1.00 83.75 237 ALA A O 1
ATOM 1923 N N . MET A 1 238 ? 3.673 14.137 -1.640 1.00 83.81 238 MET A N 1
ATOM 1924 C CA . MET A 1 238 ? 3.519 12.793 -2.224 1.00 83.81 238 MET A CA 1
ATOM 1925 C C . MET A 1 238 ? 2.707 12.836 -3.521 1.00 83.81 238 MET A C 1
ATOM 1927 O O . MET A 1 238 ? 3.151 12.373 -4.567 1.00 83.81 238 MET A O 1
ATOM 1931 N N . VAL A 1 239 ? 1.537 13.476 -3.494 1.00 77.19 239 VAL A N 1
ATOM 1932 C CA . VAL A 1 239 ? 0.638 13.540 -4.653 1.00 77.19 239 VAL A CA 1
ATOM 1933 C C . VAL A 1 239 ? 1.252 14.320 -5.826 1.00 77.19 239 VAL A C 1
ATOM 1935 O O . VAL A 1 239 ? 1.116 13.906 -6.978 1.00 77.19 239 VAL A O 1
ATOM 1938 N N . PHE A 1 240 ? 1.964 15.421 -5.567 1.00 81.88 240 PHE A N 1
ATOM 1939 C CA . PHE A 1 240 ? 2.699 16.157 -6.602 1.00 81.88 240 PHE A CA 1
ATOM 1940 C C . PHE A 1 240 ? 3.933 15.402 -7.093 1.00 81.88 240 PHE A C 1
ATOM 1942 O O . PHE A 1 240 ? 4.199 15.403 -8.297 1.00 81.88 240 PHE A O 1
ATOM 1949 N N . GLY A 1 241 ? 4.673 14.745 -6.196 1.00 77.81 241 GLY A N 1
ATOM 1950 C CA . GLY A 1 241 ? 5.789 13.875 -6.557 1.00 77.81 241 GLY A CA 1
ATOM 1951 C C . GLY A 1 241 ? 5.332 12.772 -7.506 1.00 77.81 241 GLY A C 1
ATOM 1952 O O . GLY A 1 241 ? 5.935 12.579 -8.564 1.00 77.81 241 GLY A O 1
ATOM 1953 N N . PHE A 1 242 ? 4.209 12.129 -7.183 1.00 77.69 242 PHE A N 1
ATOM 1954 C CA . PHE A 1 242 ? 3.574 11.115 -8.014 1.00 77.69 242 PHE A CA 1
ATOM 1955 C C . PHE A 1 242 ? 3.204 11.665 -9.398 1.00 77.69 242 PHE A C 1
ATOM 1957 O O . PHE A 1 242 ? 3.637 11.118 -10.412 1.00 77.69 242 PHE A O 1
ATOM 1964 N N . SER A 1 243 ? 2.474 12.781 -9.469 1.00 79.62 243 SER A N 1
ATOM 1965 C CA . SER A 1 243 ? 2.096 13.398 -10.751 1.00 79.62 243 SER A CA 1
ATOM 1966 C C . SER A 1 243 ? 3.299 13.843 -11.580 1.00 79.62 243 SER A C 1
ATOM 1968 O O . SER A 1 243 ? 3.277 13.734 -12.805 1.00 79.62 243 SER A O 1
ATOM 1970 N N . THR A 1 244 ? 4.382 14.271 -10.928 1.00 81.81 244 THR A N 1
ATOM 1971 C CA . THR A 1 244 ? 5.622 14.662 -11.609 1.00 81.81 244 THR A CA 1
ATOM 1972 C C . THR A 1 244 ? 6.362 13.467 -12.188 1.00 81.81 244 THR A C 1
ATOM 1974 O O . THR A 1 244 ? 6.808 13.516 -13.334 1.00 81.81 244 THR A O 1
ATOM 1977 N N . TYR A 1 245 ? 6.456 12.376 -11.429 1.00 83.00 245 TYR A N 1
ATOM 1978 C CA . TYR A 1 245 ? 7.132 11.163 -11.873 1.00 83.00 245 TYR A CA 1
ATOM 1979 C C . TYR A 1 245 ? 6.329 10.411 -12.945 1.00 83.00 245 TYR A C 1
ATOM 1981 O O . TYR A 1 245 ? 6.896 9.943 -13.934 1.00 83.00 245 TYR A O 1
ATOM 1989 N N . PHE A 1 246 ? 5.006 10.314 -12.781 1.00 76.00 246 PHE A N 1
ATOM 1990 C CA . PHE A 1 246 ? 4.147 9.551 -13.686 1.00 76.00 246 PHE A CA 1
ATOM 1991 C C . PHE A 1 246 ? 3.588 10.357 -14.861 1.00 76.00 246 PHE A C 1
ATOM 1993 O O . PHE A 1 246 ? 3.260 9.755 -15.879 1.00 76.00 246 PHE A O 1
ATOM 2000 N N . GLY A 1 247 ? 3.523 11.689 -14.786 1.00 74.62 247 GLY A N 1
ATOM 2001 C CA . GLY A 1 247 ? 2.990 12.542 -15.856 1.00 74.62 247 GLY A CA 1
ATOM 2002 C C . GLY A 1 247 ? 3.575 12.252 -17.249 1.00 74.62 247 GLY A C 1
ATOM 2003 O O . GLY A 1 247 ? 2.801 12.060 -18.188 1.00 74.62 247 GLY A O 1
ATOM 2004 N N . PRO A 1 248 ? 4.908 12.121 -17.405 1.00 81.62 248 PRO A N 1
ATOM 2005 C CA . PRO A 1 248 ? 5.525 11.787 -18.692 1.00 81.62 248 PRO A CA 1
ATOM 2006 C C . PRO A 1 248 ? 5.201 10.379 -19.224 1.00 81.62 248 PRO A C 1
ATOM 2008 O O . PRO A 1 248 ? 5.348 10.133 -20.420 1.00 81.62 248 PRO A O 1
ATOM 2011 N N . LEU A 1 249 ? 4.767 9.436 -18.375 1.00 67.44 249 LEU A N 1
ATOM 2012 C CA . LEU A 1 249 ? 4.508 8.046 -18.787 1.00 67.44 249 LEU A CA 1
ATOM 2013 C C . LEU A 1 249 ? 3.237 7.884 -19.624 1.00 67.44 249 LEU A C 1
ATOM 2015 O O . LEU A 1 249 ? 3.100 6.875 -20.314 1.00 67.44 249 LEU A O 1
ATOM 2019 N N . PHE A 1 250 ? 2.329 8.859 -19.586 1.00 63.84 250 PHE A N 1
ATOM 2020 C CA . PHE A 1 250 ? 1.071 8.800 -20.329 1.00 63.84 250 PHE A CA 1
ATOM 2021 C C . PHE A 1 250 ? 1.224 9.117 -21.821 1.00 63.84 250 PHE A C 1
ATOM 2023 O O . PHE A 1 250 ? 0.273 8.930 -22.573 1.00 63.84 250 PHE A O 1
ATOM 2030 N N . GLY A 1 251 ? 2.404 9.558 -22.273 1.00 62.31 251 GLY A N 1
ATOM 2031 C CA . GLY A 1 251 ? 2.710 9.824 -23.685 1.00 62.31 251 GLY A CA 1
ATOM 2032 C C . GLY A 1 251 ? 2.034 11.073 -24.267 1.00 62.31 251 GLY A C 1
ATOM 2033 O O . GLY A 1 251 ? 2.653 11.763 -25.072 1.00 62.31 251 GLY A O 1
ATOM 2034 N N . ASP A 1 252 ? 0.816 11.400 -23.827 1.00 73.44 252 ASP A N 1
ATOM 2035 C CA . ASP A 1 252 ? 0.100 12.633 -24.157 1.00 73.44 252 ASP A CA 1
ATOM 2036 C C . ASP A 1 252 ? 0.269 13.676 -23.029 1.00 73.44 252 ASP A C 1
ATOM 2038 O O . ASP A 1 252 ? -0.072 13.391 -21.870 1.00 73.44 252 ASP A O 1
ATOM 2042 N N . PRO A 1 253 ? 0.765 14.895 -23.327 1.00 77.38 253 PRO A N 1
ATOM 2043 C CA . PRO A 1 253 ? 0.866 15.967 -22.340 1.00 77.38 253 PRO A CA 1
ATOM 2044 C C . PRO A 1 253 ? -0.478 16.299 -21.668 1.00 77.38 253 PRO A C 1
ATOM 2046 O O . PRO A 1 253 ? -0.484 16.634 -20.484 1.00 77.38 253 PRO A O 1
ATOM 2049 N N . VAL A 1 254 ? -1.617 16.150 -22.358 1.00 74.75 254 VAL A N 1
ATOM 2050 C CA . VAL A 1 254 ? -2.961 16.413 -21.806 1.00 74.75 254 VAL A CA 1
ATOM 2051 C C . VAL A 1 254 ? -3.283 15.475 -20.639 1.00 74.75 254 VAL A C 1
ATOM 2053 O O . VAL A 1 254 ? -3.781 15.923 -19.602 1.00 74.75 254 VAL A O 1
ATOM 2056 N N . CYS A 1 255 ? -2.940 14.189 -20.754 1.00 56.91 255 CYS A N 1
ATOM 2057 C CA . CYS A 1 255 ? -3.114 13.221 -19.671 1.00 56.91 255 CYS A CA 1
ATOM 2058 C C . CYS A 1 255 ? -2.213 13.552 -18.474 1.00 56.91 255 CYS A C 1
ATOM 2060 O O . CYS A 1 255 ? -2.678 13.517 -17.334 1.00 56.91 255 CYS A O 1
ATOM 2062 N N . GLY A 1 256 ? -0.966 13.963 -18.724 1.00 71.31 256 GLY A N 1
ATOM 2063 C CA . GLY A 1 256 ? -0.073 14.460 -17.677 1.00 71.31 256 GLY A CA 1
ATOM 2064 C C . GLY A 1 256 ? -0.667 15.659 -16.929 1.00 71.31 256 GLY A C 1
ATOM 2065 O O . GLY A 1 256 ? -0.737 15.639 -15.701 1.00 71.31 256 GLY A O 1
ATOM 2066 N N . TYR A 1 257 ? -1.174 16.670 -17.647 1.00 76.25 257 TYR A N 1
ATOM 2067 C CA . TYR A 1 257 ? -1.802 17.853 -17.040 1.00 76.25 257 TYR A CA 1
ATOM 2068 C C . TYR A 1 257 ? -3.029 17.508 -16.192 1.00 76.25 257 TYR A C 1
ATOM 2070 O O . TYR A 1 257 ? -3.219 18.109 -15.135 1.00 76.25 257 TYR A O 1
ATOM 2078 N N . SER A 1 258 ? -3.830 16.522 -16.605 1.00 68.62 258 SER A N 1
ATOM 2079 C CA . SER A 1 258 ? -4.998 16.092 -15.828 1.00 68.62 258 SER A CA 1
ATOM 2080 C C . SER A 1 258 ? -4.618 15.562 -14.439 1.00 68.62 258 SER A C 1
ATOM 2082 O O . SER A 1 258 ? -5.272 15.919 -13.459 1.00 68.62 258 SER A O 1
ATOM 2084 N N . LEU A 1 259 ? -3.509 14.819 -14.319 1.00 70.62 259 LEU A N 1
ATOM 2085 C CA . LEU A 1 259 ? -2.999 14.359 -13.023 1.00 70.62 259 LEU A CA 1
ATOM 2086 C C . LEU A 1 259 ? -2.582 15.525 -12.128 1.00 70.62 259 LEU A C 1
ATOM 2088 O O . LEU A 1 259 ? -2.953 15.548 -10.958 1.00 70.62 259 LEU A O 1
ATOM 2092 N N . TYR A 1 260 ? -1.894 16.532 -12.672 1.00 78.56 260 TYR A N 1
ATOM 2093 C CA . TYR A 1 260 ? -1.552 17.732 -11.903 1.00 78.56 260 TYR A CA 1
ATOM 2094 C C . TYR A 1 260 ? -2.789 18.506 -11.442 1.00 78.56 260 TYR A C 1
ATOM 2096 O O . TYR A 1 260 ? -2.821 18.967 -10.303 1.00 78.56 260 TYR A O 1
ATOM 2104 N N . VAL A 1 261 ? -3.818 18.633 -12.285 1.00 80.88 261 VAL A N 1
ATOM 2105 C CA . VAL A 1 261 ? -5.077 19.291 -11.898 1.00 80.88 261 VAL A CA 1
ATOM 2106 C C . VAL A 1 261 ? -5.744 18.532 -10.750 1.00 80.88 261 VAL A C 1
ATOM 2108 O O . VAL A 1 261 ? -6.121 19.151 -9.757 1.00 80.88 261 VAL A O 1
ATOM 2111 N N . VAL A 1 262 ? -5.822 17.199 -10.831 1.00 69.06 262 VAL A N 1
ATOM 2112 C CA . VAL A 1 262 ? -6.358 16.355 -9.749 1.00 69.06 262 VAL A CA 1
ATOM 2113 C C . VAL A 1 262 ? -5.530 16.507 -8.469 1.00 69.06 262 VAL A C 1
ATOM 2115 O O . VAL A 1 262 ? -6.102 16.666 -7.391 1.00 69.06 262 VAL A O 1
ATOM 2118 N N . SER A 1 263 ? -4.198 16.542 -8.574 1.00 76.12 263 SER A N 1
ATOM 2119 C CA . SER A 1 263 ? -3.294 16.785 -7.445 1.00 76.12 263 SER A CA 1
ATOM 2120 C C . SER A 1 263 ? -3.537 18.132 -6.768 1.00 76.12 263 SER A C 1
ATOM 2122 O O . SER A 1 263 ? -3.626 18.192 -5.542 1.00 76.12 263 SER A O 1
ATOM 2124 N N . ILE A 1 264 ? -3.679 19.205 -7.554 1.00 82.31 264 ILE A N 1
ATOM 2125 C CA . ILE A 1 264 ? -3.945 20.558 -7.048 1.00 82.31 264 ILE A CA 1
ATOM 2126 C C . ILE A 1 264 ? -5.300 20.591 -6.342 1.00 82.31 264 ILE A C 1
ATOM 2128 O O . ILE A 1 264 ? -5.379 21.034 -5.199 1.00 82.31 264 ILE A O 1
ATOM 2132 N N . VAL A 1 265 ? -6.355 20.089 -6.988 1.00 77.31 265 VAL A N 1
ATOM 2133 C CA . VAL A 1 265 ? -7.710 20.087 -6.418 1.00 77.31 265 VAL A CA 1
ATOM 2134 C C . VAL A 1 265 ? -7.756 19.265 -5.128 1.00 77.31 265 VAL A C 1
ATOM 2136 O O . VAL A 1 265 ? -8.272 19.746 -4.121 1.00 77.31 265 VAL A O 1
ATOM 2139 N N . GLY A 1 266 ? -7.160 18.068 -5.119 1.00 72.25 266 GLY A N 1
ATOM 2140 C CA . GLY A 1 266 ? -7.083 17.216 -3.931 1.00 72.25 266 GLY A CA 1
ATOM 2141 C C . GLY A 1 266 ? -6.296 17.859 -2.784 1.00 72.25 266 GLY A C 1
ATOM 2142 O O . GLY A 1 266 ? -6.734 17.814 -1.635 1.00 72.25 266 GLY A O 1
ATOM 2143 N N . SER A 1 267 ? -5.170 18.513 -3.087 1.00 78.19 267 SER A N 1
ATOM 2144 C CA . SER A 1 267 ? -4.363 19.240 -2.099 1.00 78.19 267 SER A CA 1
ATOM 2145 C C . SER A 1 267 ? -5.116 20.439 -1.509 1.00 78.19 267 SER A C 1
ATOM 2147 O O . SER A 1 267 ? -5.137 20.602 -0.288 1.00 78.19 267 SER A O 1
ATOM 2149 N N . VAL A 1 268 ? -5.785 21.247 -2.339 1.00 82.38 268 VAL A N 1
ATOM 2150 C CA . VAL A 1 268 ? -6.587 22.401 -1.889 1.00 82.38 268 VAL A CA 1
ATOM 2151 C C . VAL A 1 268 ? -7.779 21.948 -1.048 1.00 82.38 268 VAL A C 1
ATOM 2153 O O . VAL A 1 268 ? -8.062 22.542 -0.008 1.00 82.38 268 VAL A O 1
ATOM 2156 N N . PHE A 1 269 ? -8.453 20.872 -1.454 1.00 75.81 269 PHE A N 1
ATOM 2157 C CA . PHE A 1 269 ? -9.563 20.305 -0.694 1.00 75.81 269 PHE A CA 1
ATOM 2158 C C . PHE A 1 269 ? -9.115 19.826 0.693 1.00 75.81 269 PHE A C 1
ATOM 2160 O O . PHE A 1 269 ? -9.730 20.178 1.698 1.00 75.81 269 PHE A O 1
ATOM 2167 N N . LEU A 1 270 ? -8.005 19.086 0.780 1.00 72.50 270 LEU A N 1
ATOM 2168 C CA . LEU A 1 270 ? -7.474 18.642 2.070 1.00 72.50 270 LEU A CA 1
ATOM 2169 C C . LEU A 1 270 ? -6.978 19.799 2.933 1.00 72.50 270 LEU A C 1
ATOM 2171 O O . LEU A 1 270 ? -7.171 19.750 4.144 1.00 72.50 270 LEU A O 1
ATOM 2175 N N . PHE A 1 271 ? -6.399 20.845 2.338 1.00 79.50 271 PHE A N 1
ATOM 2176 C CA . PHE A 1 271 ? -6.068 22.071 3.066 1.00 79.50 271 PHE A CA 1
ATOM 2177 C C . PHE A 1 271 ? -7.319 22.668 3.712 1.00 79.50 271 PHE A C 1
ATOM 2179 O O . PHE A 1 271 ? -7.328 22.960 4.905 1.00 79.50 271 PHE A O 1
ATOM 2186 N N . TYR A 1 272 ? -8.398 22.803 2.940 1.00 79.12 272 TYR A N 1
ATOM 2187 C CA . TYR A 1 272 ? -9.659 23.338 3.440 1.00 79.12 272 TYR A CA 1
ATOM 2188 C C . TYR A 1 272 ? -10.210 22.495 4.600 1.00 79.12 272 TYR A C 1
ATOM 2190 O O . TYR A 1 272 ? -10.521 23.033 5.664 1.00 79.12 272 TYR A O 1
ATOM 2198 N N . VAL A 1 273 ? -10.260 21.171 4.439 1.00 74.19 273 VAL A N 1
ATOM 2199 C CA . VAL A 1 273 ? -10.782 20.260 5.469 1.00 74.19 273 VAL A CA 1
ATOM 2200 C C . VAL A 1 273 ? -9.917 20.275 6.733 1.00 74.19 273 VAL A C 1
ATOM 2202 O O . VAL A 1 273 ? -10.442 20.453 7.829 1.00 74.19 273 VAL A O 1
ATOM 2205 N N . TYR A 1 274 ? -8.598 20.120 6.607 1.00 72.12 274 TYR A N 1
ATOM 2206 C CA . TYR A 1 274 ? -7.719 19.960 7.769 1.00 72.12 274 TYR A CA 1
ATOM 2207 C C . TYR A 1 274 ? -7.326 21.270 8.448 1.00 72.12 274 TYR A C 1
ATOM 2209 O O . TYR A 1 274 ? -7.058 21.258 9.648 1.00 72.12 274 TYR A O 1
ATOM 2217 N N . VAL A 1 275 ? -7.255 22.377 7.706 1.00 79.06 275 VAL A N 1
ATOM 2218 C CA . VAL A 1 275 ? -6.746 23.657 8.224 1.00 79.06 275 VAL A CA 1
ATOM 2219 C C . VAL A 1 275 ? -7.877 24.642 8.503 1.00 79.06 275 VAL A C 1
ATOM 2221 O O . VAL A 1 275 ? -7.833 25.335 9.518 1.00 79.06 275 VAL A O 1
ATOM 2224 N N . ILE A 1 276 ? -8.893 24.711 7.635 1.00 77.50 276 ILE A N 1
ATOM 2225 C CA . ILE A 1 276 ? -9.960 25.719 7.743 1.00 77.50 276 ILE A CA 1
ATOM 2226 C C . ILE A 1 276 ? -11.145 25.186 8.558 1.00 77.50 276 ILE A C 1
ATOM 2228 O O . ILE A 1 276 ? -11.580 25.857 9.494 1.00 77.50 276 ILE A O 1
ATOM 2232 N N . SER A 1 277 ? -11.644 23.980 8.262 1.00 73.19 277 SER A N 1
ATOM 2233 C CA . SER A 1 277 ? -12.860 23.450 8.907 1.00 73.19 277 SER A CA 1
ATOM 2234 C C . SER A 1 277 ? -12.704 23.242 10.419 1.00 73.19 277 SER A C 1
ATOM 2236 O O . SER A 1 277 ? -13.608 23.581 11.179 1.00 73.19 277 SER A O 1
ATOM 2238 N N . ASP A 1 278 ? -11.554 22.738 10.874 1.00 65.12 278 ASP A N 1
ATOM 2239 C CA . ASP A 1 278 ? -11.272 22.499 12.304 1.00 65.12 278 ASP A CA 1
ATOM 2240 C C . ASP A 1 278 ? -10.989 23.813 13.069 1.00 65.12 278 ASP A C 1
ATOM 2242 O O . ASP A 1 278 ? -11.029 23.861 14.296 1.00 65.12 278 ASP A O 1
ATOM 2246 N N . GLY A 1 279 ? -10.725 24.911 12.348 1.00 64.06 279 GLY A N 1
ATOM 2247 C CA . GLY A 1 279 ? -10.580 26.247 12.927 1.00 64.06 279 GLY A CA 1
ATOM 2248 C C . GLY A 1 279 ? -11.913 26.903 13.296 1.00 64.06 279 GLY A C 1
ATOM 2249 O O . GLY A 1 279 ? -11.935 27.731 14.204 1.00 64.06 279 GLY A O 1
ATOM 2250 N N . MET A 1 280 ? -13.009 26.530 12.624 1.00 62.38 280 MET A N 1
ATOM 2251 C CA . MET A 1 280 ? -14.328 27.142 12.834 1.00 62.38 280 MET A CA 1
ATOM 2252 C C . MET A 1 280 ? -15.127 26.486 13.967 1.00 62.38 280 MET A C 1
ATOM 2254 O O . MET A 1 280 ? -15.877 27.176 14.649 1.00 62.38 280 MET A O 1
ATOM 2258 N N . SER A 1 281 ? -14.927 25.191 14.240 1.00 57.44 281 SER A N 1
ATOM 2259 C CA . SER A 1 281 ? -15.693 24.474 15.274 1.00 57.44 281 SER A CA 1
ATOM 2260 C C . SER A 1 281 ? -15.381 24.918 16.709 1.00 57.44 281 SER A C 1
ATOM 2262 O O . SER A 1 281 ? -16.163 24.655 17.614 1.00 57.44 281 SER A O 1
ATOM 2264 N N . GLY A 1 282 ? -14.246 25.586 16.938 1.00 55.59 282 GLY A N 1
ATOM 2265 C CA . GLY A 1 282 ? -13.834 26.044 18.270 1.00 55.59 282 GLY A CA 1
ATOM 2266 C C . GLY A 1 282 ? -14.471 27.358 18.734 1.00 55.59 282 GLY A C 1
ATOM 2267 O O 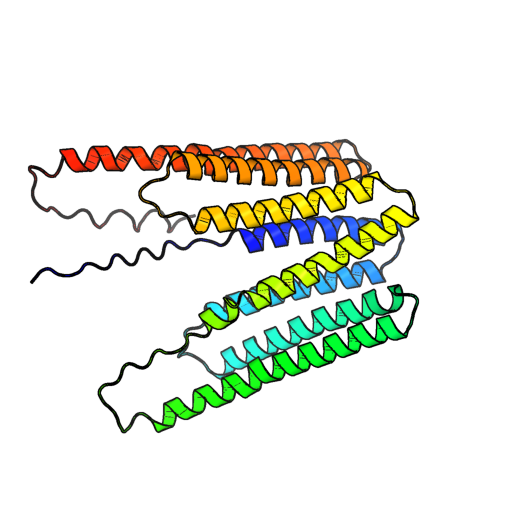. GLY A 1 282 ? -14.253 27.749 19.877 1.00 55.59 282 GLY A O 1
ATOM 2268 N N . CYS A 1 283 ? -15.216 28.066 17.878 1.00 54.09 283 CYS A N 1
ATOM 2269 C CA . CYS A 1 283 ? -15.808 29.362 18.232 1.00 54.09 283 CYS A CA 1
ATOM 2270 C C . CYS A 1 283 ? -17.249 29.270 18.756 1.00 54.09 283 CYS A C 1
ATOM 2272 O O . CYS A 1 283 ? -17.663 30.161 19.498 1.00 54.09 283 CYS A O 1
ATOM 2274 N N . ASP A 1 284 ? -17.984 28.198 18.452 1.00 55.75 284 ASP A N 1
ATOM 2275 C CA . ASP A 1 284 ? -19.388 28.071 18.870 1.00 55.75 284 ASP A CA 1
ATOM 2276 C C . ASP A 1 284 ? -19.541 27.656 20.346 1.00 55.75 284 ASP A C 1
ATOM 2278 O O . ASP A 1 284 ? -20.510 28.040 21.003 1.00 55.75 284 ASP A O 1
ATOM 2282 N N . GLU A 1 285 ? -18.553 26.967 20.931 1.00 55.41 285 GLU A N 1
ATOM 2283 C CA . GLU A 1 285 ? -18.584 26.599 22.358 1.00 55.41 285 GLU A CA 1
ATOM 2284 C C . GLU A 1 285 ? -18.438 27.807 23.301 1.00 55.41 285 GLU A C 1
ATOM 2286 O O . GLU A 1 285 ? -18.933 27.769 24.426 1.00 55.41 285 GLU A O 1
ATOM 2291 N N . CYS A 1 286 ? -17.845 28.920 22.856 1.00 54.56 286 CYS A N 1
ATOM 2292 C CA . CYS A 1 286 ? -17.737 30.128 23.683 1.00 54.56 286 CYS A CA 1
ATOM 2293 C C . CYS A 1 286 ? -19.022 30.974 23.716 1.00 54.56 286 CYS A C 1
ATOM 2295 O O . CYS A 1 286 ? -19.157 31.830 24.592 1.00 54.56 286 CYS A O 1
ATOM 2297 N N . LEU A 1 287 ? -19.970 30.743 22.802 1.00 55.34 287 LEU A N 1
ATOM 2298 C CA . LEU A 1 287 ? -21.267 31.430 22.791 1.00 55.34 287 LEU A CA 1
ATOM 2299 C C . LEU A 1 287 ? -22.322 30.721 23.657 1.00 55.34 287 LEU A C 1
ATOM 2301 O O . LEU A 1 287 ? -23.244 31.373 24.143 1.00 55.34 287 LEU A O 1
ATOM 2305 N N . GLY A 1 288 ? -22.158 29.422 23.932 1.00 53.91 288 GLY A N 1
ATOM 2306 C CA . GLY A 1 288 ? -23.110 28.634 24.725 1.00 53.91 288 GLY A CA 1
ATOM 2307 C C . GLY A 1 288 ? -23.047 28.844 26.245 1.00 53.91 288 GLY A C 1
ATOM 2308 O O . GLY A 1 288 ? -24.037 28.593 26.935 1.00 53.91 288 GLY A O 1
ATOM 2309 N N . ASP A 1 289 ? -21.925 29.334 26.783 1.00 53.78 289 ASP A N 1
ATOM 2310 C CA . ASP A 1 289 ? -21.749 29.496 28.239 1.00 53.78 289 ASP A CA 1
ATOM 2311 C C . ASP A 1 289 ? -22.249 30.846 28.784 1.00 53.78 289 ASP A C 1
ATOM 2313 O O . ASP A 1 289 ? -22.421 31.010 29.994 1.00 53.78 289 ASP A O 1
ATOM 2317 N N . GLN A 1 290 ? -22.570 31.808 27.913 1.00 53.94 290 GLN A N 1
ATOM 2318 C CA . GLN A 1 290 ? -23.242 33.049 28.323 1.00 53.94 290 GLN A CA 1
ATOM 2319 C C . GLN A 1 290 ? -24.775 32.919 28.370 1.00 53.94 290 GLN A C 1
ATOM 2321 O O . GLN A 1 290 ? -25.421 33.692 29.075 1.00 53.94 290 GLN A O 1
ATOM 2326 N N . GLU A 1 291 ? -25.370 31.913 27.717 1.00 52.00 291 GLU A N 1
ATOM 2327 C CA . GLU A 1 291 ? -26.835 31.758 27.641 1.00 52.00 291 GLU A CA 1
ATOM 2328 C C . GLU A 1 291 ? -27.419 30.734 28.640 1.00 52.00 291 GLU A C 1
ATOM 2330 O O . GLU A 1 291 ? -28.632 30.558 28.739 1.00 52.00 291 GLU A O 1
ATOM 2335 N N . LYS A 1 292 ? -26.589 30.090 29.474 1.00 48.72 292 LYS A N 1
ATOM 2336 C CA . LYS A 1 292 ? -27.043 29.158 30.530 1.00 48.72 292 LYS A CA 1
ATOM 2337 C C . LYS A 1 292 ? -27.089 29.756 31.936 1.00 48.72 292 LYS A C 1
ATOM 2339 O O . LYS A 1 292 ? -27.017 29.033 32.927 1.00 48.72 292 LYS A O 1
ATOM 2344 N N . LYS A 1 293 ? -27.291 31.073 32.048 1.00 51.41 293 LYS A N 1
ATOM 2345 C CA . LYS A 1 293 ? -27.654 31.704 33.329 1.00 51.41 293 LYS A CA 1
ATOM 2346 C C . LYS A 1 293 ? -29.129 32.054 33.492 1.00 51.41 293 LYS A C 1
ATOM 2348 O O . LYS A 1 293 ? -29.485 32.586 34.541 1.00 51.41 293 LYS A O 1
ATOM 2353 N N . GLY A 1 294 ? -30.011 31.706 32.553 1.00 53.78 294 GLY A N 1
ATOM 2354 C CA . GLY A 1 294 ? -31.415 32.012 32.805 1.00 53.78 294 GLY A CA 1
ATOM 2355 C C . GLY A 1 294 ? -32.463 31.601 31.794 1.00 53.78 294 GL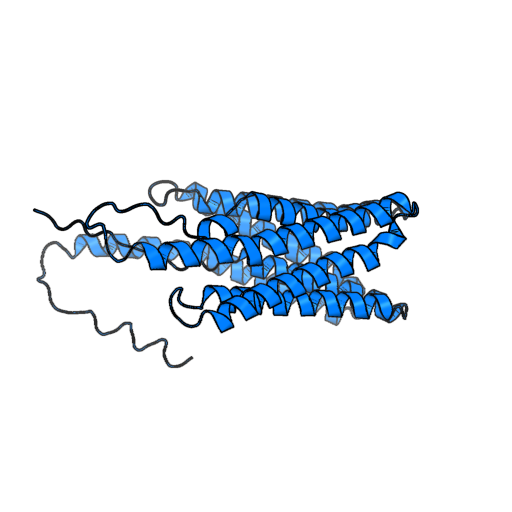Y A C 1
ATOM 2356 O O . GLY A 1 294 ? -33.340 32.416 31.565 1.00 53.78 294 GLY A O 1
ATOM 2357 N N . THR A 1 295 ? -32.493 30.367 31.280 1.00 50.59 295 THR A N 1
ATOM 2358 C CA . THR A 1 295 ? -33.781 29.863 30.771 1.00 50.59 295 THR A CA 1
ATOM 2359 C C . THR A 1 295 ? -33.920 28.352 30.885 1.00 50.59 295 THR A C 1
ATOM 2361 O O . THR A 1 295 ? -33.029 27.586 30.535 1.00 50.59 295 THR A O 1
ATOM 2364 N N . ARG A 1 296 ? -35.067 27.961 31.443 1.00 48.41 296 ARG A N 1
ATOM 2365 C CA . ARG A 1 296 ? -35.539 26.604 31.710 1.00 48.41 296 ARG A CA 1
ATOM 2366 C C . ARG A 1 296 ? -35.463 25.680 30.497 1.00 48.41 296 ARG A C 1
ATOM 2368 O O . ARG A 1 296 ? -35.782 26.071 29.380 1.00 48.41 296 ARG A O 1
ATOM 2375 N N . GLU A 1 297 ? -35.177 24.423 30.815 1.00 51.12 297 GLU A N 1
ATOM 2376 C CA . GLU A 1 297 ? -35.454 23.210 30.048 1.00 51.12 297 GLU A CA 1
ATOM 2377 C C . GLU A 1 297 ? -36.740 23.298 29.205 1.00 51.12 297 GLU A C 1
ATOM 2379 O O . GLU A 1 297 ? -37.849 23.180 29.727 1.00 51.12 297 GLU A O 1
ATOM 2384 N N . VAL A 1 298 ? -36.608 23.434 27.883 1.00 51.88 298 VAL A N 1
ATOM 2385 C CA . VAL A 1 298 ? -37.669 23.061 26.939 1.00 51.88 298 VAL A CA 1
ATOM 2386 C C . VAL A 1 298 ? -37.041 22.349 25.740 1.00 51.88 298 VAL A C 1
ATOM 2388 O O . VAL A 1 298 ? -36.357 22.953 24.924 1.00 51.88 298 VAL A O 1
ATOM 2391 N N . LYS A 1 299 ? -37.287 21.035 25.685 1.00 47.53 299 LYS A N 1
ATOM 2392 C CA . LYS A 1 299 ? -37.321 20.128 24.522 1.00 47.53 299 LYS A CA 1
ATOM 2393 C C . LYS A 1 299 ? -36.842 20.706 23.175 1.00 47.53 299 LYS A C 1
ATOM 2395 O O . LYS A 1 299 ? -37.651 21.226 22.413 1.00 47.53 299 LYS A O 1
ATOM 2400 N N . VAL A 1 300 ? -35.588 20.449 22.804 1.00 48.19 300 VAL A N 1
ATOM 2401 C CA . VAL A 1 300 ? -35.141 20.487 21.398 1.00 48.19 300 VAL A CA 1
ATOM 2402 C C . VAL A 1 300 ? -34.249 19.273 21.143 1.00 48.19 300 VAL A C 1
ATOM 2404 O O . VAL A 1 300 ? -33.029 19.353 21.165 1.00 48.19 300 VAL A O 1
ATOM 2407 N N . GLN A 1 301 ? -34.872 18.110 20.960 1.00 42.91 301 GLN A N 1
ATOM 2408 C CA . GLN A 1 301 ? -34.175 16.860 20.628 1.00 42.91 301 GLN A CA 1
ATOM 2409 C C . GLN A 1 301 ? -34.929 16.073 19.550 1.00 42.91 301 GLN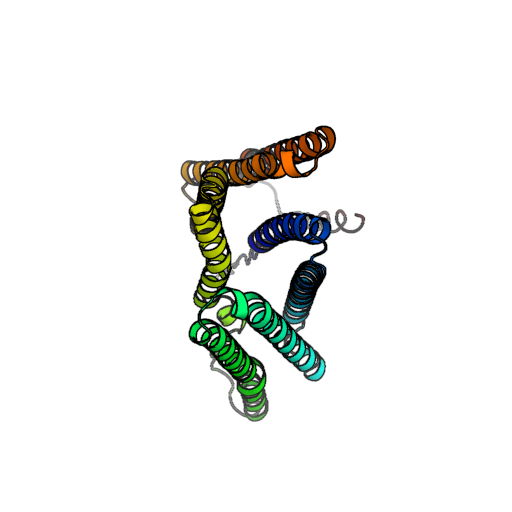 A C 1
ATOM 2411 O O . GLN A 1 301 ? -35.080 14.863 19.641 1.00 42.91 301 GLN A O 1
ATOM 2416 N N . VAL A 1 302 ? -35.469 16.784 18.549 1.00 47.56 302 VAL A N 1
ATOM 2417 C CA . VAL A 1 302 ? -36.278 16.177 17.469 1.00 47.56 302 VAL A CA 1
ATOM 2418 C C . VAL A 1 302 ? -35.806 16.576 16.060 1.00 47.56 302 VAL A C 1
ATOM 2420 O O . VAL A 1 302 ? -36.373 16.110 15.084 1.00 47.56 302 VAL A O 1
ATOM 2423 N N . TYR A 1 303 ? -34.760 17.396 15.891 1.00 42.28 303 TYR A N 1
ATOM 2424 C CA . TYR A 1 303 ? -34.472 17.977 14.565 1.00 42.28 303 TYR A CA 1
ATOM 2425 C C . TYR A 1 303 ? -33.231 17.466 13.819 1.00 42.28 303 TYR A C 1
ATOM 2427 O O . TYR A 1 303 ? -33.024 17.880 12.684 1.00 42.28 303 TYR A O 1
ATOM 2435 N N . TYR A 1 304 ? -32.426 16.564 14.390 1.00 42.12 304 TYR A N 1
ATOM 2436 C CA . TYR A 1 304 ? -31.198 16.107 13.715 1.00 42.12 304 TYR A CA 1
ATOM 2437 C C . TYR A 1 304 ? -31.317 14.785 12.941 1.00 42.12 304 TYR A C 1
ATOM 2439 O O . TYR A 1 304 ? -30.442 14.500 12.128 1.00 42.12 304 TYR A O 1
ATOM 2447 N N . ASP A 1 305 ? -32.416 14.037 13.084 1.00 41.22 305 ASP A N 1
ATOM 2448 C CA . ASP A 1 305 ? -32.576 12.745 12.395 1.00 41.22 305 ASP A CA 1
ATOM 2449 C C . ASP A 1 305 ? -33.132 12.849 10.959 1.00 41.22 305 ASP A C 1
ATOM 2451 O O . ASP A 1 305 ? -33.110 11.864 10.231 1.00 41.22 305 ASP A O 1
ATOM 2455 N N . SER A 1 306 ? -33.595 14.016 10.488 1.00 42.38 306 SER A N 1
ATOM 2456 C CA . SER A 1 306 ? -34.304 14.107 9.193 1.00 42.38 306 SER A CA 1
ATOM 2457 C C . SER A 1 306 ? -33.458 14.519 7.981 1.00 42.38 306 SER A C 1
ATOM 2459 O O . SER A 1 306 ? -33.969 14.519 6.861 1.00 42.38 306 SER A O 1
ATOM 2461 N N . VAL A 1 307 ? -32.179 14.873 8.159 1.00 45.31 307 VAL A N 1
ATOM 2462 C CA . VAL A 1 307 ? -31.369 15.461 7.068 1.00 45.31 307 VAL A CA 1
ATOM 2463 C C . VAL A 1 307 ? -30.500 14.433 6.331 1.00 45.31 307 VAL A C 1
ATOM 2465 O O . VAL A 1 307 ? -30.168 14.650 5.169 1.00 45.31 307 VAL A O 1
ATOM 2468 N N . TRP A 1 308 ? -30.196 13.280 6.931 1.00 41.09 308 TRP A N 1
ATOM 2469 C CA . TRP A 1 308 ? -29.311 12.274 6.317 1.00 41.09 308 TRP A CA 1
ATOM 2470 C C . TRP A 1 308 ? -30.029 11.120 5.605 1.00 41.09 308 TRP A C 1
ATOM 2472 O O . TRP A 1 308 ? -29.374 10.232 5.075 1.00 41.09 308 TRP A O 1
ATOM 2482 N N . GLU A 1 309 ? -31.360 11.136 5.527 1.00 37.03 309 GLU A N 1
ATOM 2483 C CA . GLU A 1 309 ? -32.133 10.045 4.911 1.00 37.03 309 GLU A CA 1
ATOM 2484 C C . GLU A 1 309 ? -32.409 10.238 3.400 1.00 37.03 309 GLU A C 1
ATOM 2486 O O . GLU A 1 309 ? -33.168 9.472 2.809 1.00 37.03 309 GLU A O 1
ATOM 2491 N N . LYS A 1 310 ? -31.832 11.262 2.744 1.00 35.72 310 LYS A N 1
ATOM 2492 C CA . LYS A 1 310 ? -32.120 11.581 1.323 1.00 35.72 310 LYS A CA 1
ATOM 2493 C C . LYS A 1 310 ? -30.929 12.006 0.448 1.00 35.72 310 LYS A C 1
ATOM 2495 O O . LYS A 1 310 ? -31.127 12.744 -0.519 1.00 35.72 310 LYS A O 1
ATOM 2500 N N . VAL A 1 311 ? -29.723 11.516 0.722 1.00 37.78 311 VAL A N 1
ATOM 2501 C CA . VAL A 1 311 ? -28.592 11.563 -0.230 1.00 37.78 311 VAL A CA 1
ATOM 2502 C C . VAL A 1 311 ? -27.985 10.175 -0.326 1.00 37.78 311 VAL A C 1
ATOM 2504 O O . VAL A 1 311 ? -27.765 9.724 -1.470 1.00 37.78 311 VAL A O 1
#

Foldseek 3Di:
DDDDPPPPPPPVPPPCVVVVVLVVLVLVLVLQLVVCVVVVVVVSNVLSVLLNVLVVVLVVLVVVLVPDDPPPDPPVNLVSLVSNLVSQLVNQVSCLVVCLVVPVDNVSSVVSVVVSVVVSVVSCCVSPVVVVVVVPVVVVPPPDDDDDPDDPPPCVVVVVPVVVVVVVVVVVVVVLVVQLVVCVVVVVVVSNVLSVLLNVLVVQLVVLVVVLVPDDPPDPPPVNLVSLVSNLVSLLCNQVSSLVVCLVVVVDNVSSVVSVVVSVVVSVVSCCVSNPVVVPVVPVVVVVVVPPPDDDDDDDDPPPPPPPPPD

Sequence (311 aa):
MAPNFETNTNCATTNLFPSIAFFVLASNSIGTIYRAYSRRDYYTVGFIVFEYSAFLLLDLCLTAFHKLPSQSRTNWRRFLQLAIWVLYSAMVFGFSAYFGPLFGDPVCGYSLYVVSVVGSVFLFYVYVIWDGMSGCDECLGDQEKKGTMEPSVSFSAVIRVPELRSLFLIICLLPPIGTIYRAYSHRDYYTVGFVVFEYSAFLLLDLCLTAFHKLPSQNRTNWRRFLQLAIWVLYSAMVFGFSTYFGPLFGDPVCGYSLYVVSIVGSVFLFYVYVISDGMSGCDECLGDQEKKGTREVKVQVYYDSVWEKV

InterPro domains:
  IPR045501 Protein of unknown function DUF6490 [PTHR46610] (7-131)

Secondary structure (DSSP, 8-state):
---------------HHHHHHHHHHHHHHHHHHHHHHHTT-HHHHHHHHHHHHHHHHHHHHHHHHHHS-TTS-HHHHHHHHHHHHHHHHHHHHHHHHHHGGGGSSHHHHHHHHHHHHHHHHHHHIIIIIIHHHHHHHTTTSTTS-S--------THHHHT-HHHHHHHHHHHHHHHHHHHHHHHHTT-HHHHHHHHHHHHHHHHHHHHHHHHHTS-TTS-HHHHHHHHHHHHHHHHHHHHHHHHHHGGGGSSHHHHHHHHHHHHHHHHHHHIIIIIIHHHTTSSHHHHSSSTTS-------SSSSSSSS--

pLDDT: mean 70.84, std 14.67, range [35.72, 95.19]

Radius of gyration: 25.24 Å; chains: 1; bounding box: 60×58×68 Å